Protein AF-A0A349ZT06-F1 (afdb_monomer_lite)

Structure (mmCIF, N/CA/C/O backbone):
data_AF-A0A349ZT06-F1
#
_entry.id   AF-A0A349ZT06-F1
#
loop_
_atom_site.group_PDB
_atom_site.id
_atom_site.type_symbol
_atom_site.label_atom_id
_atom_site.label_alt_id
_atom_site.label_comp_id
_atom_site.label_asym_id
_atom_site.label_entity_id
_atom_site.label_seq_id
_atom_site.pdbx_PDB_ins_code
_atom_site.Cartn_x
_atom_site.Cartn_y
_atom_site.Cartn_z
_atom_site.occupancy
_atom_site.B_iso_or_equiv
_atom_site.auth_seq_id
_atom_site.auth_comp_id
_atom_site.auth_asym_id
_atom_site.auth_atom_id
_atom_site.pdbx_PDB_model_num
ATOM 1 N N . MET A 1 1 ? -1.012 -5.800 -25.771 1.00 33.28 1 MET A N 1
ATOM 2 C CA . MET A 1 1 ? -0.360 -4.830 -24.866 1.00 33.28 1 MET A CA 1
ATOM 3 C C . MET A 1 1 ? 0.456 -5.623 -23.868 1.00 33.28 1 MET A C 1
ATOM 5 O O . MET A 1 1 ? -0.102 -6.496 -23.217 1.00 33.28 1 MET A O 1
ATOM 9 N N . GLY A 1 2 ? 1.779 -5.476 -23.914 1.00 28.91 2 GLY A N 1
ATOM 10 C CA . GLY A 1 2 ? 2.717 -6.419 -23.307 1.00 28.91 2 GLY A CA 1
ATOM 11 C C . GLY A 1 2 ? 3.179 -5.977 -21.923 1.00 28.91 2 GLY A C 1
ATOM 12 O O . GLY A 1 2 ? 3.382 -4.797 -21.679 1.00 28.91 2 GLY A O 1
ATOM 13 N N . PHE A 1 3 ? 3.418 -6.950 -21.044 1.00 32.84 3 PHE A N 1
ATOM 14 C CA . PHE A 1 3 ? 4.002 -6.783 -19.703 1.00 32.84 3 PHE A CA 1
ATOM 15 C C . PHE A 1 3 ? 5.319 -5.979 -19.661 1.00 32.84 3 PHE A C 1
ATOM 17 O O . PHE A 1 3 ? 5.749 -5.571 -18.587 1.00 32.84 3 PHE A O 1
ATOM 24 N N . SER A 1 4 ? 5.959 -5.753 -20.809 1.00 33.50 4 SER A N 1
ATOM 25 C CA . SER A 1 4 ? 7.186 -4.971 -20.948 1.00 33.50 4 SER A CA 1
ATOM 26 C C . SER A 1 4 ? 7.001 -3.485 -20.608 1.00 33.50 4 SER A C 1
ATOM 28 O O . SER A 1 4 ? 7.923 -2.895 -20.059 1.00 33.50 4 SER A O 1
ATOM 30 N N . ASP A 1 5 ? 5.824 -2.895 -20.853 1.00 37.00 5 ASP A N 1
ATOM 31 C CA . ASP A 1 5 ? 5.590 -1.450 -20.656 1.00 37.00 5 ASP A CA 1
ATOM 32 C C . ASP A 1 5 ? 5.479 -1.051 -19.170 1.00 37.00 5 ASP A C 1
ATOM 34 O O . ASP A 1 5 ? 5.810 0.069 -18.791 1.00 37.00 5 ASP A O 1
ATOM 38 N N . ILE A 1 6 ? 5.073 -1.984 -18.300 1.00 41.66 6 ILE A N 1
ATOM 39 C CA . ILE A 1 6 ? 4.952 -1.755 -16.847 1.00 41.66 6 ILE A CA 1
ATOM 40 C C . ILE A 1 6 ? 6.335 -1.616 -16.195 1.00 41.66 6 ILE A C 1
ATOM 42 O O . ILE A 1 6 ? 6.503 -0.819 -15.274 1.00 41.66 6 ILE A O 1
ATOM 46 N N . ARG A 1 7 ? 7.334 -2.353 -16.701 1.00 41.41 7 ARG A N 1
ATOM 47 C CA . ARG A 1 7 ? 8.711 -2.333 -16.187 1.00 41.41 7 ARG A CA 1
ATOM 48 C C . ARG A 1 7 ? 9.320 -0.937 -16.299 1.00 41.41 7 ARG A C 1
ATOM 50 O O . ARG A 1 7 ? 9.836 -0.406 -15.327 1.00 41.41 7 ARG A O 1
ATOM 57 N N . TYR A 1 8 ? 9.232 -0.315 -17.469 1.00 41.94 8 TYR A N 1
ATOM 58 C CA . TYR A 1 8 ? 9.922 0.951 -17.716 1.00 41.94 8 TYR A CA 1
ATOM 59 C C . TYR A 1 8 ? 9.240 2.174 -17.091 1.00 41.94 8 TYR A C 1
ATOM 61 O O . TYR A 1 8 ? 9.894 3.189 -16.874 1.00 41.94 8 TYR A O 1
ATOM 69 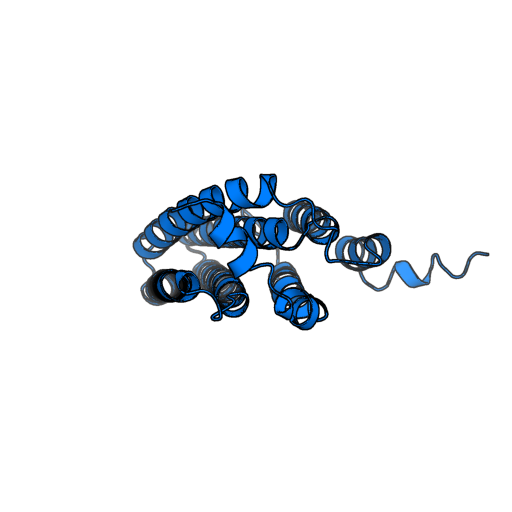N N . MET A 1 9 ? 7.956 2.065 -16.746 1.00 47.88 9 MET A N 1
ATOM 70 C CA . MET A 1 9 ? 7.182 3.153 -16.145 1.00 47.88 9 MET A CA 1
ATOM 71 C C . MET A 1 9 ? 7.594 3.485 -14.706 1.00 47.88 9 MET A C 1
ATOM 73 O O . MET A 1 9 ? 7.331 4.589 -14.236 1.00 47.88 9 MET A O 1
ATOM 77 N N . VAL A 1 10 ? 8.235 2.540 -14.015 1.00 43.28 10 VAL A N 1
ATOM 78 C CA . VAL A 1 10 ? 8.876 2.792 -12.719 1.00 43.28 10 VAL A CA 1
ATOM 79 C C . VAL A 1 10 ? 10.401 2.714 -12.862 1.00 43.28 10 VAL A C 1
ATOM 81 O O . VAL A 1 10 ? 11.111 3.502 -12.265 1.00 43.28 10 VAL A O 1
ATOM 84 N N . VAL A 1 11 ? 10.948 1.862 -13.733 1.00 44.69 11 VAL A N 1
ATOM 85 C CA . VAL A 1 11 ? 12.403 1.617 -13.856 1.00 44.69 11 VAL A CA 1
ATOM 86 C C . VAL A 1 11 ? 13.072 2.495 -14.933 1.00 44.69 11 VAL A C 1
ATOM 88 O O . VAL A 1 11 ? 13.899 2.040 -15.718 1.00 44.69 11 VAL A O 1
ATOM 91 N N . SER A 1 12 ? 12.699 3.770 -15.021 1.00 37.50 12 SER A N 1
ATOM 92 C CA . SER A 1 12 ? 13.392 4.752 -15.869 1.00 37.50 12 SER A CA 1
ATOM 93 C C . SER A 1 12 ? 14.397 5.550 -15.038 1.00 37.50 12 SER A C 1
ATOM 95 O O . SER A 1 12 ? 14.241 5.666 -13.826 1.00 37.50 12 SER A O 1
ATOM 97 N N . SER A 1 13 ? 15.414 6.132 -15.678 1.00 35.66 13 SER A N 1
ATOM 98 C CA . SER A 1 13 ? 16.611 6.788 -15.098 1.00 35.66 13 SER A CA 1
ATOM 99 C C . SER A 1 13 ? 16.371 7.847 -14.003 1.00 35.66 13 SER A C 1
ATOM 101 O O . SER A 1 13 ? 17.311 8.301 -13.350 1.00 35.66 13 SER A O 1
ATOM 103 N N . LYS A 1 14 ? 15.115 8.239 -13.760 1.00 39.41 14 LYS A N 1
ATOM 104 C CA . LYS A 1 14 ? 14.700 9.057 -12.615 1.00 39.41 14 LYS A CA 1
ATOM 105 C C . LYS A 1 14 ? 14.578 8.279 -11.311 1.00 39.41 14 LYS A C 1
ATOM 107 O O . LYS A 1 14 ? 14.743 8.910 -10.276 1.00 39.41 14 LYS A O 1
ATOM 112 N N . LEU A 1 15 ? 14.351 6.964 -11.320 1.00 39.03 15 LEU A N 1
ATOM 113 C CA . LEU A 1 15 ? 14.389 6.160 -10.099 1.00 39.03 15 LEU A CA 1
ATOM 114 C C . LEU A 1 15 ? 15.821 6.060 -9.550 1.00 39.03 15 LEU A C 1
ATOM 116 O O . LEU A 1 15 ? 15.987 6.113 -8.346 1.00 39.03 15 LEU A O 1
ATOM 120 N N . ASP A 1 16 ? 16.871 6.090 -10.372 1.00 33.84 16 ASP A N 1
ATOM 121 C CA . ASP A 1 16 ? 18.248 6.187 -9.853 1.00 33.84 16 ASP A CA 1
ATOM 122 C C . ASP A 1 16 ? 18.533 7.555 -9.205 1.00 33.84 16 ASP A C 1
ATOM 124 O O . ASP A 1 16 ? 19.193 7.637 -8.170 1.00 33.84 16 ASP A O 1
ATOM 128 N N . HIS A 1 17 ? 17.978 8.646 -9.747 1.00 34.16 17 HIS A N 1
ATOM 129 C CA . HIS A 1 17 ? 18.180 9.999 -9.209 1.00 34.16 17 HIS A CA 1
ATOM 130 C C . HIS A 1 17 ? 17.248 10.351 -8.029 1.00 34.16 17 HIS A C 1
ATOM 132 O O . HIS A 1 17 ? 17.667 11.058 -7.113 1.00 34.16 17 HIS A O 1
ATOM 138 N N . HIS A 1 18 ? 16.011 9.840 -8.009 1.00 34.50 18 HIS A N 1
ATOM 139 C CA . HIS A 1 18 ? 15.052 9.999 -6.906 1.00 34.50 18 HIS A CA 1
ATOM 140 C C . HIS A 1 18 ? 15.151 8.887 -5.848 1.00 34.50 18 HIS A C 1
ATOM 142 O O . HIS A 1 18 ? 14.829 9.159 -4.697 1.00 34.50 18 HIS A O 1
ATOM 148 N N . ILE A 1 19 ? 15.655 7.685 -6.162 1.00 36.22 19 ILE A N 1
ATOM 149 C CA . ILE A 1 19 ? 16.019 6.649 -5.169 1.00 36.22 19 ILE A CA 1
ATOM 150 C C . ILE A 1 19 ? 17.484 6.772 -4.717 1.00 36.22 19 ILE A C 1
ATOM 152 O O . ILE A 1 19 ? 17.841 6.264 -3.660 1.00 36.22 19 ILE A O 1
ATOM 156 N N . SER A 1 20 ? 18.322 7.606 -5.342 1.00 33.88 20 SER A N 1
ATOM 157 C CA . SER A 1 20 ? 19.443 8.202 -4.588 1.00 33.88 20 SER A CA 1
ATOM 158 C C . SER A 1 20 ? 18.913 8.963 -3.350 1.00 33.88 20 SER A C 1
ATOM 160 O O . SER A 1 20 ? 19.512 8.938 -2.275 1.00 33.88 20 SER A O 1
ATOM 162 N N . HIS A 1 21 ? 17.689 9.499 -3.454 1.00 34.66 21 HIS A N 1
ATOM 163 C CA . HIS A 1 21 ? 16.817 9.920 -2.353 1.00 34.66 21 HIS A CA 1
ATOM 164 C C . HIS A 1 21 ? 15.837 8.812 -1.892 1.00 34.66 21 HIS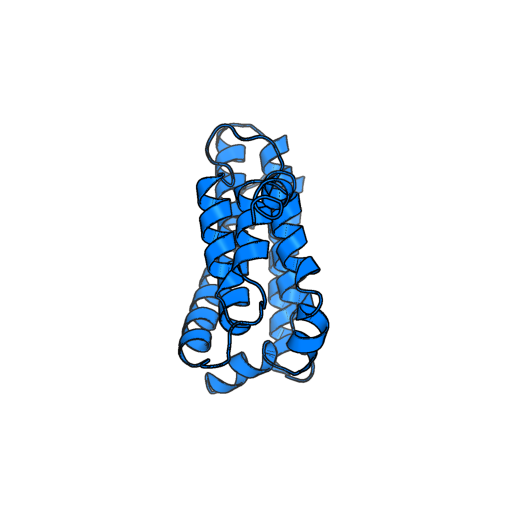 A C 1
ATOM 166 O O . HIS A 1 21 ? 14.698 9.097 -1.519 1.00 34.66 21 HIS A O 1
ATOM 172 N N . ALA A 1 22 ? 16.280 7.548 -1.801 1.00 37.72 22 ALA A N 1
ATOM 173 C CA . ALA A 1 22 ? 15.545 6.440 -1.165 1.00 37.72 22 ALA A CA 1
ATOM 174 C C . ALA A 1 22 ? 14.986 6.828 0.208 1.00 37.72 22 ALA A C 1
ATOM 176 O O . ALA A 1 22 ? 13.994 6.265 0.654 1.00 37.72 22 ALA A O 1
ATOM 177 N N . GLY A 1 23 ? 15.577 7.840 0.847 1.00 38.16 23 GLY A N 1
ATOM 178 C CA . GLY A 1 23 ? 15.073 8.497 2.041 1.00 38.16 23 GLY A CA 1
ATOM 179 C C . GLY A 1 23 ? 13.654 9.076 1.959 1.00 38.16 23 GLY A C 1
ATOM 180 O O . GLY A 1 23 ? 13.174 9.485 2.998 1.00 38.16 23 GLY A O 1
ATOM 181 N N . GLY A 1 24 ? 12.950 9.128 0.824 1.00 39.72 24 GLY A N 1
ATOM 182 C CA . GLY A 1 24 ? 11.538 9.550 0.776 1.00 39.72 24 GLY A CA 1
ATOM 183 C C . GLY A 1 24 ? 10.578 8.473 1.295 1.00 39.72 24 GLY A C 1
ATOM 184 O O . GLY A 1 24 ? 10.024 8.600 2.390 1.00 39.72 24 GLY A O 1
ATOM 185 N N . CYS A 1 25 ? 10.460 7.384 0.532 1.00 43.97 25 CYS A N 1
ATOM 186 C CA . CYS A 1 25 ? 9.566 6.254 0.801 1.00 43.97 25 CYS A CA 1
ATOM 187 C C . CYS A 1 25 ? 10.044 5.413 2.002 1.00 43.97 25 CYS A C 1
ATOM 189 O O . CYS A 1 25 ? 9.270 5.042 2.885 1.00 43.97 25 CYS A O 1
ATOM 191 N N . PHE A 1 26 ? 11.366 5.247 2.132 1.00 48.72 26 PHE A N 1
ATOM 192 C CA . PHE A 1 26 ? 11.985 4.681 3.327 1.00 48.72 26 PHE A CA 1
ATOM 193 C C . PHE A 1 26 ? 11.771 5.569 4.560 1.00 48.72 26 PHE A C 1
ATOM 195 O O . PHE A 1 26 ? 11.451 5.042 5.618 1.00 48.72 26 PHE A O 1
ATOM 202 N N . ALA A 1 27 ? 11.869 6.907 4.472 1.00 45.09 27 ALA A N 1
ATOM 203 C CA . ALA A 1 27 ? 11.572 7.735 5.647 1.00 45.09 27 ALA A CA 1
ATOM 204 C C . ALA A 1 27 ? 10.075 7.857 5.936 1.00 45.09 27 ALA A C 1
ATOM 206 O O . ALA A 1 27 ? 9.728 8.132 7.080 1.00 45.09 27 ALA A O 1
ATOM 207 N N . ALA A 1 28 ? 9.179 7.679 4.961 1.00 44.53 28 ALA A N 1
ATOM 208 C CA . ALA A 1 28 ? 7.746 7.546 5.226 1.00 44.53 28 ALA A CA 1
ATOM 209 C C . ALA A 1 28 ? 7.477 6.287 6.066 1.00 44.53 28 ALA A C 1
ATOM 211 O O . ALA A 1 28 ? 6.876 6.396 7.138 1.00 44.53 28 ALA A O 1
ATOM 212 N N . PHE A 1 29 ? 8.047 5.148 5.659 1.00 51.19 29 PHE A N 1
ATOM 213 C CA . PHE A 1 29 ? 8.038 3.902 6.424 1.00 51.19 29 PHE A CA 1
ATOM 214 C C . PHE A 1 29 ? 8.688 4.057 7.814 1.00 51.19 29 PHE A C 1
ATOM 216 O O . PHE A 1 29 ? 8.053 3.759 8.825 1.00 51.19 29 PHE A O 1
ATOM 223 N N . CYS A 1 30 ? 9.902 4.616 7.912 1.00 45.84 30 CYS A N 1
ATOM 224 C CA . CYS A 1 30 ? 10.576 4.831 9.197 1.00 45.84 30 CYS A CA 1
ATOM 225 C C . CYS A 1 30 ? 9.806 5.792 10.115 1.00 45.84 30 CYS A C 1
ATOM 227 O O . CYS A 1 30 ? 9.699 5.534 11.308 1.00 45.84 30 CYS A O 1
ATOM 229 N N . ARG A 1 31 ? 9.241 6.892 9.594 1.00 46.97 31 ARG A N 1
ATOM 230 C CA . ARG A 1 31 ? 8.465 7.849 10.408 1.00 46.97 31 ARG A CA 1
ATOM 231 C C . ARG A 1 31 ? 7.190 7.224 10.964 1.00 46.97 31 ARG A C 1
ATOM 233 O O . ARG A 1 31 ? 6.844 7.493 12.110 1.00 46.97 31 ARG A O 1
ATOM 240 N N . ALA A 1 32 ? 6.506 6.400 10.175 1.00 46.66 32 ALA A N 1
ATOM 241 C CA . ALA A 1 32 ? 5.287 5.726 10.602 1.00 46.66 32 ALA A CA 1
ATOM 242 C C . ALA A 1 32 ? 5.560 4.559 11.576 1.00 46.66 32 ALA A C 1
ATOM 244 O O . ALA A 1 32 ? 4.763 4.321 12.478 1.00 46.66 32 ALA A O 1
ATOM 245 N N . ALA A 1 33 ? 6.718 3.898 11.469 1.00 49.12 33 ALA A N 1
ATOM 246 C CA . ALA A 1 33 ? 7.160 2.806 12.343 1.00 49.12 33 ALA A CA 1
ATOM 247 C C . ALA A 1 33 ? 7.465 3.208 13.808 1.00 49.12 33 ALA A C 1
ATOM 249 O O . ALA A 1 33 ? 7.578 2.341 14.674 1.00 49.12 33 ALA A O 1
ATOM 250 N N . HIS A 1 34 ? 7.616 4.504 14.112 1.00 44.00 34 HIS A N 1
ATOM 251 C CA . HIS A 1 34 ? 8.026 4.988 15.440 1.00 44.00 34 HIS A CA 1
ATOM 252 C C . HIS A 1 34 ? 6.871 5.346 16.406 1.00 44.00 34 HIS A C 1
ATOM 254 O O . HIS A 1 34 ? 7.148 5.746 17.539 1.00 44.00 34 HIS A O 1
ATOM 260 N N . HIS A 1 35 ? 5.596 5.185 16.026 1.00 40.69 35 HIS A N 1
ATOM 261 C CA . HIS A 1 35 ? 4.448 5.437 16.919 1.00 40.69 35 HIS A CA 1
ATOM 262 C C . HIS A 1 35 ? 3.997 4.170 17.694 1.00 40.69 35 HIS A C 1
ATOM 264 O O . HIS A 1 35 ? 4.126 3.048 17.219 1.00 40.69 35 HIS A O 1
ATOM 270 N N . LYS A 1 36 ? 3.556 4.357 18.952 1.00 40.41 36 LYS A N 1
ATOM 271 C CA . LYS A 1 36 ? 3.451 3.346 20.033 1.00 40.41 36 LYS A CA 1
ATOM 272 C C . LYS A 1 36 ? 2.587 2.104 19.721 1.00 40.41 36 LYS A C 1
ATOM 274 O O . LYS A 1 36 ? 1.470 2.196 19.219 1.00 40.41 36 LYS A O 1
ATOM 279 N N . ASN A 1 37 ? 3.096 0.950 20.161 1.00 38.78 37 ASN A N 1
ATOM 280 C CA . ASN A 1 37 ? 2.664 -0.405 19.814 1.00 38.78 37 ASN A CA 1
ATOM 281 C C . ASN A 1 37 ? 1.869 -1.094 20.946 1.00 38.78 37 ASN A C 1
ATOM 283 O O . ASN A 1 37 ? 2.496 -1.493 21.920 1.00 38.78 37 ASN A O 1
ATOM 287 N N . GLU A 1 38 ? 0.550 -1.284 20.785 1.00 36.94 38 GLU A N 1
ATOM 288 C CA . GLU A 1 38 ? -0.256 -2.329 21.457 1.00 36.94 38 GLU A CA 1
ATOM 289 C C . GLU A 1 38 ? -1.433 -2.753 20.542 1.00 36.94 38 GLU A C 1
ATOM 291 O O . GLU A 1 38 ? -2.374 -1.993 20.337 1.00 36.94 38 GLU A O 1
ATOM 296 N N . GLY A 1 39 ? -1.365 -3.965 19.968 1.00 36.31 39 GLY A N 1
ATOM 297 C CA . GLY A 1 39 ? -2.492 -4.690 19.352 1.00 36.31 39 GLY A CA 1
ATOM 298 C C . GLY A 1 39 ? -2.828 -4.386 17.880 1.00 36.31 39 GLY A C 1
ATOM 299 O O . GLY A 1 39 ? -3.639 -3.509 17.601 1.00 36.31 39 GLY A O 1
ATOM 300 N N . GLY A 1 40 ? -2.339 -5.211 16.940 1.00 48.47 40 GLY A N 1
ATOM 301 C CA . GLY A 1 40 ? -2.726 -5.159 15.513 1.00 48.47 40 GLY A CA 1
ATOM 302 C C . GLY A 1 40 ? -2.216 -3.923 14.768 1.00 48.47 40 GLY A C 1
ATOM 303 O O . GLY A 1 40 ? -2.932 -3.372 13.944 1.00 48.47 40 GLY A O 1
ATOM 304 N N . LYS A 1 41 ? -1.018 -3.468 15.136 1.00 62.81 41 LYS A N 1
ATOM 305 C CA . LYS A 1 41 ? -0.317 -2.311 14.574 1.00 62.81 41 LYS A CA 1
ATOM 306 C C . LYS A 1 41 ? 0.912 -2.804 13.815 1.00 62.81 41 LYS A C 1
ATOM 308 O O . LYS A 1 41 ? 1.391 -3.893 14.129 1.00 62.81 41 LYS A O 1
ATOM 313 N N . MET A 1 42 ? 1.457 -2.001 12.902 1.00 73.56 42 MET A N 1
ATOM 314 C CA . MET A 1 42 ? 2.776 -2.175 12.281 1.00 73.56 42 MET A CA 1
ATOM 315 C C . MET A 1 42 ? 3.834 -2.598 13.322 1.00 73.56 42 MET A C 1
ATOM 317 O O . MET A 1 42 ? 4.418 -1.769 14.023 1.00 73.56 42 MET A O 1
ATOM 321 N N . THR A 1 43 ? 4.035 -3.912 13.476 1.00 79.00 43 THR A N 1
ATOM 322 C CA . THR A 1 43 ? 4.817 -4.471 14.585 1.00 79.00 43 THR A CA 1
ATOM 323 C C . THR A 1 43 ? 6.304 -4.279 14.344 1.00 79.00 43 THR A C 1
ATOM 325 O O . THR A 1 43 ? 6.751 -4.102 13.213 1.00 79.00 43 THR A O 1
ATOM 328 N N . LYS A 1 44 ? 7.113 -4.383 15.402 1.00 74.00 44 LYS A N 1
ATOM 329 C CA . LYS A 1 44 ? 8.577 -4.346 15.263 1.00 74.00 44 LYS A CA 1
ATOM 330 C C . LYS A 1 44 ? 9.083 -5.450 14.332 1.00 74.00 44 LYS A C 1
ATOM 332 O O . LYS A 1 44 ? 10.055 -5.242 13.615 1.00 74.00 44 LYS A O 1
ATOM 337 N N . GLU A 1 45 ? 8.428 -6.604 14.335 1.00 80.06 45 GLU A N 1
ATOM 338 C CA . GLU A 1 45 ? 8.740 -7.744 13.478 1.00 80.06 45 GLU A CA 1
ATOM 339 C C . GLU A 1 45 ? 8.409 -7.441 12.014 1.00 80.06 45 GLU A C 1
ATOM 341 O O . GLU A 1 45 ? 9.268 -7.639 11.158 1.00 80.06 45 GLU A O 1
ATOM 346 N N . LEU A 1 46 ? 7.226 -6.882 11.730 1.00 83.12 46 LEU A N 1
ATOM 347 C CA . LEU A 1 46 ? 6.858 -6.435 10.381 1.00 83.12 46 LEU A CA 1
ATOM 348 C C . LEU A 1 46 ? 7.786 -5.323 9.892 1.00 83.12 46 LEU A C 1
ATOM 350 O O . LEU A 1 46 ? 8.220 -5.337 8.744 1.00 83.12 46 LEU A O 1
ATOM 354 N N . ILE A 1 47 ? 8.159 -4.393 10.775 1.00 79.19 47 ILE A N 1
ATOM 355 C CA . ILE A 1 47 ? 9.105 -3.327 10.444 1.00 79.19 47 ILE A CA 1
ATOM 356 C C . ILE A 1 47 ? 10.453 -3.924 10.028 1.00 79.19 47 ILE A C 1
ATOM 358 O O . ILE A 1 47 ? 11.026 -3.517 9.019 1.00 79.19 47 ILE A O 1
ATOM 362 N N . LYS A 1 48 ? 10.961 -4.909 10.776 1.00 78.31 48 LYS A N 1
ATOM 363 C CA . LYS A 1 48 ? 12.207 -5.615 10.441 1.00 78.31 48 LYS A CA 1
ATOM 364 C C . LYS A 1 48 ? 12.105 -6.379 9.122 1.00 78.31 48 LYS A C 1
ATOM 366 O O . LYS A 1 48 ? 13.054 -6.321 8.343 1.00 78.31 48 LYS A O 1
ATOM 371 N N . ASP A 1 49 ? 10.987 -7.058 8.874 1.00 86.12 49 ASP A N 1
ATOM 372 C CA . ASP A 1 49 ? 10.746 -7.802 7.632 1.00 86.12 49 ASP A CA 1
ATOM 373 C C . ASP A 1 49 ? 10.748 -6.872 6.415 1.00 86.12 49 ASP A C 1
ATOM 375 O O . ASP A 1 49 ? 11.555 -7.039 5.500 1.00 86.12 49 ASP A O 1
ATOM 379 N N . TYR A 1 50 ? 9.932 -5.816 6.440 1.00 83.88 50 TYR A N 1
ATOM 380 C CA . TYR A 1 50 ? 9.891 -4.838 5.356 1.00 83.88 50 TYR A CA 1
ATOM 381 C C . TYR A 1 50 ? 11.227 -4.125 5.173 1.00 83.88 50 TYR A C 1
ATOM 383 O O . TYR A 1 50 ? 11.655 -3.928 4.041 1.00 83.88 50 TYR A O 1
ATOM 391 N N . THR A 1 51 ? 11.929 -3.799 6.262 1.00 78.50 51 THR A N 1
ATOM 392 C CA . THR A 1 51 ? 13.276 -3.221 6.180 1.00 78.50 51 THR A CA 1
ATOM 393 C C . THR A 1 51 ? 14.224 -4.154 5.433 1.00 78.50 51 THR A C 1
ATOM 395 O O . THR A 1 51 ? 14.895 -3.720 4.502 1.00 78.50 51 THR A O 1
ATOM 398 N N . LEU A 1 52 ? 14.267 -5.436 5.806 1.00 83.69 52 LEU A N 1
ATOM 399 C CA . LEU A 1 52 ? 15.119 -6.421 5.143 1.00 83.69 52 LEU A CA 1
ATOM 400 C C . LEU A 1 52 ? 14.796 -6.504 3.650 1.00 83.69 52 LEU A C 1
ATOM 402 O O . LEU A 1 52 ? 15.693 -6.367 2.817 1.00 83.69 52 LEU A O 1
ATOM 406 N N . ARG A 1 53 ? 13.507 -6.653 3.328 1.00 87.94 53 ARG A N 1
ATOM 407 C CA . ARG A 1 53 ? 13.006 -6.741 1.955 1.00 87.94 53 ARG A CA 1
ATOM 408 C C . ARG A 1 53 ? 13.386 -5.508 1.139 1.00 87.94 53 ARG A C 1
ATOM 410 O O . ARG A 1 53 ? 13.934 -5.661 0.057 1.00 87.94 53 ARG A O 1
ATOM 417 N N . ILE A 1 54 ? 13.183 -4.300 1.671 1.00 83.00 54 ILE A N 1
ATOM 418 C CA . ILE A 1 54 ? 13.556 -3.041 1.004 1.00 83.00 54 ILE A CA 1
ATOM 419 C C . ILE A 1 54 ? 15.058 -2.996 0.725 1.00 83.00 54 ILE A C 1
ATOM 421 O O . ILE A 1 54 ? 15.469 -2.649 -0.377 1.00 83.00 54 ILE A O 1
ATOM 425 N N . THR A 1 55 ? 15.892 -3.367 1.698 1.00 78.69 55 THR A N 1
ATOM 426 C CA . THR A 1 55 ? 17.350 -3.259 1.540 1.00 78.69 55 THR A CA 1
ATOM 427 C C . THR A 1 55 ? 17.945 -4.223 0.510 1.00 78.69 55 THR A C 1
ATOM 429 O O . THR A 1 55 ? 19.082 -4.027 0.078 1.00 78.69 55 THR A O 1
ATOM 432 N N . GLN A 1 56 ? 17.192 -5.258 0.136 1.00 85.38 56 GLN A N 1
ATOM 433 C CA . GLN A 1 56 ? 17.587 -6.277 -0.837 1.00 85.38 56 GLN A CA 1
ATOM 434 C C . GLN A 1 56 ? 16.879 -6.115 -2.188 1.00 85.38 56 GLN A C 1
ATOM 436 O O . GLN A 1 56 ? 17.287 -6.749 -3.157 1.00 85.38 56 GLN A O 1
ATOM 441 N N . ALA A 1 57 ? 15.844 -5.279 -2.255 1.00 82.31 57 ALA A N 1
ATOM 442 C CA . AL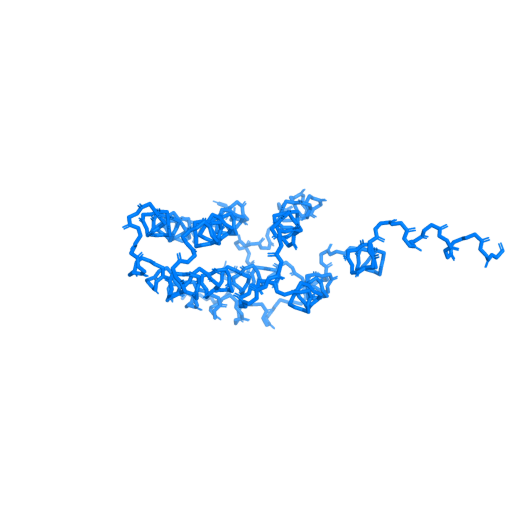A A 1 57 ? 14.971 -5.161 -3.408 1.00 82.31 57 ALA A CA 1
ATOM 443 C C . ALA A 1 57 ? 15.567 -4.295 -4.525 1.00 82.31 57 ALA A C 1
ATOM 445 O O . ALA A 1 57 ? 16.209 -3.260 -4.294 1.00 82.31 57 ALA A O 1
ATOM 446 N N . ASN A 1 58 ? 15.290 -4.697 -5.760 1.00 84.62 58 ASN A N 1
ATOM 447 C CA . ASN A 1 58 ? 15.411 -3.827 -6.918 1.00 84.62 58 ASN A CA 1
ATOM 448 C C . ASN A 1 58 ? 14.223 -2.847 -7.019 1.00 84.62 58 ASN A C 1
ATOM 450 O O . ASN A 1 58 ? 13.280 -2.886 -6.227 1.00 84.62 58 ASN A O 1
ATOM 454 N N . ALA A 1 59 ? 14.266 -1.939 -7.993 1.00 80.38 59 ALA A N 1
ATOM 455 C CA . ALA A 1 59 ? 13.268 -0.883 -8.158 1.00 80.38 59 ALA A CA 1
ATOM 456 C C . ALA A 1 59 ? 11.827 -1.416 -8.279 1.00 80.38 59 ALA A C 1
ATOM 458 O O . ALA A 1 59 ? 10.921 -0.920 -7.606 1.00 80.38 59 ALA A O 1
ATOM 459 N N . SER A 1 60 ? 11.620 -2.447 -9.103 1.00 83.50 60 SER A N 1
ATOM 460 C CA . SER A 1 60 ? 10.304 -3.063 -9.303 1.00 83.50 60 SER A CA 1
ATOM 461 C C . SER A 1 60 ? 9.804 -3.771 -8.040 1.00 83.50 60 SER A C 1
ATOM 463 O O . SER A 1 60 ? 8.621 -3.700 -7.710 1.00 83.50 60 SER A O 1
ATOM 465 N N . GLU A 1 61 ? 10.697 -4.427 -7.301 1.00 87.19 61 GLU A N 1
ATOM 466 C CA . GLU A 1 61 ? 10.375 -5.093 -6.036 1.00 87.19 61 GLU A CA 1
ATOM 467 C C . GLU A 1 61 ? 10.028 -4.093 -4.923 1.00 87.19 61 GLU A C 1
ATOM 469 O O . GLU A 1 61 ? 9.108 -4.350 -4.144 1.00 87.19 61 GLU A O 1
ATOM 474 N N . ILE A 1 62 ? 10.685 -2.926 -4.875 1.00 84.19 62 ILE A N 1
ATOM 475 C CA . ILE A 1 62 ? 10.342 -1.850 -3.930 1.00 84.19 62 ILE A CA 1
ATOM 476 C C . ILE A 1 62 ? 8.892 -1.404 -4.129 1.00 84.19 62 ILE A C 1
ATOM 478 O O . ILE A 1 62 ? 8.163 -1.277 -3.150 1.00 84.19 62 ILE A O 1
ATOM 482 N N . VAL A 1 63 ? 8.437 -1.229 -5.373 1.00 87.38 63 VAL A N 1
ATOM 483 C CA . VAL A 1 63 ? 7.039 -0.863 -5.666 1.00 87.38 63 VAL A CA 1
ATOM 484 C C . VAL A 1 63 ? 6.063 -1.883 -5.077 1.00 87.38 63 VAL A C 1
ATOM 486 O O . VAL A 1 63 ? 5.093 -1.506 -4.421 1.00 87.38 63 VAL A O 1
ATOM 489 N N . VAL A 1 64 ? 6.341 -3.177 -5.258 1.00 93.25 64 VAL A N 1
ATOM 490 C CA . VAL A 1 64 ? 5.527 -4.265 -4.689 1.00 93.25 64 VAL A CA 1
ATOM 491 C C . VAL A 1 64 ? 5.515 -4.198 -3.160 1.00 93.25 64 VAL A C 1
ATOM 493 O O . VAL A 1 64 ? 4.460 -4.339 -2.548 1.00 93.25 64 VAL A O 1
ATOM 496 N N . ILE A 1 65 ? 6.660 -3.918 -2.535 1.00 90.31 65 ILE A N 1
ATOM 497 C CA . ILE A 1 65 ? 6.752 -3.761 -1.079 1.00 90.31 65 ILE A CA 1
ATOM 498 C C . ILE A 1 65 ? 5.933 -2.557 -0.588 1.00 90.31 65 ILE A C 1
ATOM 500 O O . ILE A 1 65 ? 5.259 -2.663 0.435 1.00 90.31 65 ILE A O 1
ATOM 504 N N . VAL A 1 66 ? 5.933 -1.429 -1.306 1.00 87.31 66 VAL A N 1
ATOM 505 C CA . VAL A 1 66 ? 5.126 -0.252 -0.937 1.00 87.31 66 VAL A CA 1
ATOM 506 C C . VAL A 1 66 ? 3.631 -0.571 -0.992 1.00 87.31 66 VAL A C 1
ATOM 508 O O . VAL A 1 66 ? 2.886 -0.152 -0.102 1.00 87.31 66 VAL A O 1
ATOM 511 N N . TYR A 1 67 ? 3.182 -1.367 -1.966 1.00 95.19 67 TYR A N 1
ATOM 512 C CA . TYR A 1 67 ? 1.810 -1.874 -1.970 1.00 95.19 67 TYR A CA 1
ATOM 513 C C . TYR A 1 67 ? 1.501 -2.740 -0.746 1.00 95.19 67 TYR A C 1
ATOM 515 O O . TYR A 1 67 ? 0.476 -2.518 -0.103 1.00 95.19 67 TYR A O 1
ATOM 523 N N . ASP A 1 68 ? 2.381 -3.683 -0.400 1.00 94.75 68 ASP A N 1
ATOM 524 C CA . ASP A 1 68 ? 2.191 -4.563 0.761 1.00 94.75 68 ASP A CA 1
ATOM 525 C C . ASP A 1 68 ? 2.115 -3.748 2.074 1.00 94.75 68 ASP A C 1
ATOM 527 O O . ASP A 1 68 ? 1.239 -3.979 2.909 1.00 94.75 68 ASP A O 1
ATOM 531 N N . ILE A 1 69 ? 2.970 -2.728 2.231 1.00 90.50 69 ILE A N 1
ATOM 532 C CA . ILE A 1 69 ? 2.945 -1.800 3.376 1.00 90.50 69 ILE A CA 1
ATOM 533 C C . ILE A 1 69 ? 1.638 -0.995 3.405 1.00 90.50 69 ILE A C 1
ATOM 535 O O . ILE A 1 69 ? 1.020 -0.855 4.461 1.00 90.50 69 ILE A O 1
ATOM 539 N N . THR A 1 70 ? 1.189 -0.485 2.255 1.00 94.19 70 THR A N 1
ATOM 540 C CA . THR A 1 70 ? -0.081 0.253 2.150 1.00 94.19 70 THR A CA 1
ATOM 541 C C . THR A 1 70 ? -1.258 -0.632 2.559 1.00 94.19 70 THR A C 1
ATOM 543 O O . THR A 1 70 ? -2.126 -0.210 3.323 1.00 94.19 70 THR A O 1
ATOM 546 N N . GLU A 1 71 ? -1.276 -1.881 2.086 1.00 95.81 71 GLU A N 1
ATOM 547 C CA . GLU A 1 71 ? -2.295 -2.864 2.445 1.00 95.81 71 GLU A CA 1
ATOM 548 C C . GLU A 1 71 ? -2.277 -3.164 3.951 1.00 95.81 71 GLU A C 1
ATOM 550 O O . GLU A 1 71 ? -3.341 -3.283 4.564 1.00 95.81 71 GLU A O 1
ATOM 555 N N . GLN A 1 72 ? -1.087 -3.245 4.558 1.00 94.44 72 GLN A N 1
ATOM 556 C CA . GLN A 1 72 ? -0.938 -3.422 6.000 1.00 94.44 72 GLN A CA 1
ATOM 557 C C . GLN A 1 72 ? -1.529 -2.243 6.779 1.00 94.44 72 GLN A C 1
ATOM 559 O O . GLN A 1 72 ? -2.324 -2.471 7.685 1.00 94.44 72 GLN A O 1
ATOM 564 N N . TYR A 1 73 ? -1.236 -0.995 6.396 1.00 94.62 73 TYR A N 1
ATOM 565 C CA . TYR A 1 73 ? -1.849 0.171 7.046 1.00 94.62 73 TYR A CA 1
ATOM 566 C C . TYR A 1 73 ? -3.373 0.182 6.914 1.00 94.62 73 TYR A C 1
ATOM 568 O O . TYR A 1 73 ? -4.067 0.551 7.858 1.00 94.62 73 TYR A O 1
ATOM 576 N N . ILE A 1 74 ? -3.923 -0.262 5.781 1.00 96.75 74 ILE A N 1
ATOM 577 C CA . ILE A 1 74 ? -5.377 -0.384 5.633 1.00 96.75 74 ILE A CA 1
ATOM 578 C C . ILE A 1 74 ? -5.942 -1.461 6.576 1.00 96.75 74 ILE A C 1
ATOM 580 O O . ILE A 1 74 ? -6.980 -1.234 7.196 1.00 96.75 74 ILE A O 1
ATOM 584 N N . LYS A 1 75 ? -5.274 -2.614 6.726 1.00 96.12 75 LYS A N 1
ATOM 585 C CA . LYS A 1 75 ? -5.681 -3.664 7.682 1.00 96.12 75 LYS A CA 1
ATOM 586 C C . LYS A 1 75 ? -5.650 -3.159 9.125 1.00 96.12 75 LYS A C 1
ATOM 588 O O . LYS A 1 75 ? -6.605 -3.392 9.864 1.00 96.12 75 LYS A O 1
ATOM 593 N N . ASP A 1 76 ? -4.596 -2.439 9.496 1.00 93.88 76 ASP A N 1
ATOM 594 C CA . ASP A 1 76 ? -4.444 -1.862 10.833 1.00 93.88 76 ASP A CA 1
ATOM 595 C C . ASP A 1 76 ? -5.524 -0.800 11.091 1.00 93.88 76 ASP A C 1
ATOM 597 O O . ASP A 1 76 ? -6.162 -0.817 12.141 1.00 93.88 76 ASP A O 1
ATOM 601 N N . ALA A 1 77 ? -5.825 0.057 10.105 1.00 95.25 77 ALA A N 1
ATOM 602 C CA . ALA A 1 77 ? -6.929 1.010 10.192 1.00 95.25 77 ALA A CA 1
ATOM 603 C C . ALA A 1 77 ? -8.267 0.296 10.447 1.00 95.25 77 ALA A C 1
ATOM 605 O O . ALA A 1 77 ? -8.971 0.636 11.395 1.00 95.25 77 ALA A O 1
ATOM 606 N N . LEU A 1 78 ? -8.603 -0.726 9.654 1.00 96.88 78 LEU A N 1
ATOM 607 C CA . LEU A 1 78 ? -9.830 -1.509 9.845 1.00 96.88 78 LEU A CA 1
ATOM 608 C C . LEU A 1 78 ? -9.891 -2.137 11.247 1.00 96.88 78 LEU A C 1
ATOM 610 O O . LEU A 1 78 ? -10.916 -2.041 11.915 1.00 96.88 78 LEU A O 1
ATOM 614 N N . SER A 1 79 ? -8.780 -2.695 11.739 1.00 95.62 79 SER A N 1
ATOM 615 C CA . SER A 1 79 ? -8.723 -3.255 13.094 1.00 95.62 79 SER A CA 1
ATOM 616 C C . SER A 1 79 ? -8.935 -2.199 14.184 1.00 95.62 79 SER A C 1
ATOM 618 O O . SER A 1 79 ? -9.622 -2.470 15.169 1.00 95.62 79 SER A O 1
ATOM 620 N N . SER A 1 80 ? -8.360 -1.005 14.031 1.00 93.88 80 SER A N 1
ATOM 621 C CA . SER A 1 80 ? -8.545 0.100 14.978 1.00 93.88 80 SER A CA 1
ATOM 622 C C . SER A 1 80 ? -9.975 0.634 14.964 1.00 93.88 80 SER A C 1
ATOM 624 O O . SER A 1 80 ? -10.523 0.923 16.027 1.00 93.88 80 SER A O 1
ATOM 626 N N . TYR A 1 81 ? -10.613 0.681 13.791 1.00 95.88 81 TYR A N 1
ATOM 627 C CA . TYR A 1 81 ? -12.032 1.012 13.662 1.00 95.88 81 TYR A CA 1
ATOM 628 C C . TYR A 1 81 ? -12.910 0.048 14.469 1.00 95.88 81 TYR A C 1
ATOM 630 O O . TYR A 1 81 ? -13.717 0.493 15.283 1.00 95.88 81 TYR A O 1
ATOM 638 N N . ASP A 1 82 ? -12.696 -1.263 14.314 1.00 95.62 82 ASP A N 1
ATOM 639 C CA . ASP A 1 82 ? -13.460 -2.300 15.025 1.00 95.62 82 ASP A CA 1
ATOM 640 C C . ASP A 1 82 ? -13.272 -2.234 16.551 1.00 95.62 82 ASP A C 1
ATOM 642 O O . ASP A 1 82 ? -14.176 -2.571 17.316 1.00 95.62 82 ASP A O 1
ATOM 646 N N . LYS A 1 83 ? -12.104 -1.768 17.009 1.00 94.62 83 LYS A N 1
ATOM 647 C CA . LYS A 1 83 ? -11.787 -1.548 18.431 1.00 94.62 83 LYS A CA 1
ATOM 648 C C . LYS A 1 83 ? -12.302 -0.208 18.973 1.00 94.62 83 LYS A C 1
ATOM 650 O O . LYS A 1 83 ? -12.209 0.024 20.176 1.00 94.62 83 LYS A O 1
ATOM 655 N N . GLY A 1 84 ? -12.815 0.677 18.117 1.00 95.06 84 GLY A N 1
ATOM 656 C CA . GLY A 1 84 ? -13.215 2.039 18.482 1.00 95.06 84 GLY A CA 1
ATOM 657 C C . GLY A 1 84 ? -12.048 3.008 18.717 1.00 95.06 84 GLY A C 1
ATOM 658 O O . GLY A 1 84 ? -12.266 4.105 19.234 1.00 95.06 84 GLY A O 1
ATOM 659 N N . ASP A 1 85 ? -10.822 2.637 18.334 1.00 94.69 85 ASP A N 1
ATOM 660 C CA . ASP A 1 85 ? -9.635 3.494 18.408 1.00 94.69 85 ASP A CA 1
ATOM 661 C C . ASP A 1 85 ? -9.548 4.378 17.153 1.00 94.69 85 ASP A C 1
ATOM 663 O O . ASP A 1 85 ? -8.834 4.101 16.184 1.00 94.69 85 ASP A O 1
ATOM 667 N N . TYR A 1 86 ? -10.348 5.446 17.144 1.00 93.38 86 TYR A N 1
ATOM 668 C CA . TYR A 1 86 ? -10.458 6.333 15.984 1.00 93.38 86 TYR A CA 1
ATOM 669 C C . TYR A 1 86 ? -9.203 7.184 15.736 1.00 93.38 86 TYR A C 1
ATOM 671 O O . TYR A 1 86 ? -8.957 7.576 14.597 1.00 93.38 86 TYR A O 1
ATOM 679 N N . GLU A 1 87 ? -8.393 7.454 16.762 1.00 92.44 87 GLU A N 1
ATOM 680 C CA . GLU A 1 87 ? -7.127 8.183 16.602 1.00 92.44 87 GLU A CA 1
ATOM 681 C C . GLU A 1 87 ? -6.110 7.335 15.823 1.00 92.44 87 GLU A C 1
ATOM 683 O O . GLU A 1 87 ? -5.472 7.804 14.871 1.00 92.44 87 GLU A O 1
ATOM 688 N N . GLU A 1 88 ? -6.006 6.054 16.177 1.00 90.81 88 GLU A N 1
ATOM 689 C CA . GLU A 1 88 ? -5.164 5.094 15.472 1.00 90.81 88 GLU A CA 1
ATOM 690 C C . GLU A 1 88 ? -5.722 4.776 14.072 1.00 90.81 88 GLU A C 1
ATOM 692 O O . GLU A 1 88 ? -4.955 4.653 13.115 1.00 90.81 88 GLU A O 1
ATOM 697 N N . PHE A 1 89 ? -7.048 4.707 13.907 1.00 94.69 89 PHE A N 1
ATOM 698 C CA . PHE A 1 89 ? -7.696 4.591 12.592 1.00 94.69 89 PHE A CA 1
ATOM 699 C C . PHE A 1 89 ? -7.287 5.731 11.648 1.00 94.69 89 PHE A C 1
ATOM 701 O O . PHE A 1 89 ? -6.806 5.477 10.542 1.00 94.69 89 PHE A O 1
ATOM 708 N N . GLU A 1 90 ? -7.432 6.987 12.084 1.00 94.25 90 GLU A N 1
ATOM 709 C CA . GLU A 1 90 ? -7.072 8.167 11.288 1.00 94.25 90 GLU A CA 1
ATOM 710 C C . GLU A 1 90 ? -5.562 8.211 10.995 1.00 94.25 90 GLU A C 1
ATOM 712 O O . GLU A 1 90 ? -5.136 8.579 9.895 1.00 94.25 90 GLU A O 1
ATOM 717 N N . THR A 1 91 ? -4.733 7.785 11.952 1.00 91.94 91 THR A N 1
ATOM 718 C CA . THR A 1 91 ? -3.277 7.696 11.778 1.00 91.94 91 THR A CA 1
ATOM 719 C C . THR A 1 91 ? -2.891 6.674 10.711 1.00 91.94 91 THR A C 1
ATOM 721 O O . THR A 1 91 ? -2.101 6.995 9.819 1.00 91.94 91 THR A O 1
ATOM 724 N N . ASN A 1 92 ? -3.485 5.481 10.739 1.00 92.06 92 ASN A N 1
ATOM 725 C CA . ASN A 1 92 ? -3.222 4.449 9.741 1.00 92.06 92 ASN A CA 1
ATOM 726 C C . ASN A 1 92 ? -3.770 4.820 8.356 1.00 92.06 92 ASN A C 1
ATOM 728 O O . ASN A 1 92 ? -3.076 4.612 7.361 1.00 92.06 92 ASN A O 1
ATOM 732 N N . CYS A 1 93 ? -4.928 5.484 8.272 1.00 96.00 93 CYS A N 1
ATOM 733 C CA . CYS A 1 93 ? -5.419 6.045 7.008 1.00 96.00 93 CYS A CA 1
ATOM 734 C C . CYS A 1 93 ? -4.434 7.067 6.415 1.00 96.00 93 CYS A C 1
ATOM 736 O O . CYS A 1 93 ? -4.132 7.030 5.221 1.00 96.00 93 CYS A O 1
ATOM 738 N N . ARG A 1 94 ? -3.884 7.960 7.250 1.00 94.19 94 ARG A N 1
ATOM 739 C CA . ARG A 1 94 ? -2.882 8.951 6.827 1.00 94.19 94 ARG A CA 1
ATOM 740 C C . ARG A 1 94 ? -1.590 8.293 6.342 1.00 94.19 94 ARG A C 1
ATOM 742 O O . ARG A 1 94 ? -1.005 8.756 5.366 1.00 94.19 94 ARG A O 1
ATOM 749 N N . ASN A 1 95 ? -1.140 7.233 7.010 1.00 88.62 95 ASN A N 1
ATOM 750 C CA . ASN A 1 95 ? 0.048 6.485 6.600 1.00 88.62 95 ASN A CA 1
ATOM 751 C C . ASN A 1 95 ? -0.179 5.737 5.280 1.00 88.62 95 ASN A C 1
ATOM 753 O O . ASN A 1 95 ? 0.675 5.818 4.401 1.00 88.62 95 ASN A O 1
ATOM 757 N N . ALA A 1 96 ? -1.346 5.114 5.090 1.00 94.38 96 ALA A N 1
ATOM 758 C CA . ALA A 1 96 ? -1.716 4.510 3.813 1.00 94.38 96 ALA A CA 1
ATOM 759 C C . ALA A 1 96 ? -1.718 5.545 2.671 1.00 94.38 96 ALA A C 1
ATOM 761 O O . ALA A 1 96 ? -1.120 5.290 1.629 1.00 94.38 96 ALA A O 1
ATOM 762 N N . CYS A 1 97 ? -2.300 6.736 2.880 1.00 95.00 97 CYS A N 1
ATOM 763 C CA . CYS A 1 97 ? -2.285 7.803 1.867 1.00 95.00 97 CYS A CA 1
ATOM 764 C C . CYS A 1 97 ? -0.859 8.224 1.482 1.00 95.00 97 CYS A C 1
ATOM 766 O O . CYS A 1 97 ? -0.556 8.381 0.306 1.00 95.00 97 CYS A O 1
ATOM 768 N N . ARG A 1 98 ? 0.048 8.346 2.461 1.00 88.69 98 ARG A N 1
ATOM 769 C CA . ARG A 1 98 ? 1.457 8.683 2.193 1.00 88.69 98 ARG A CA 1
ATOM 770 C C . ARG A 1 98 ? 2.144 7.646 1.304 1.00 88.69 98 ARG A C 1
ATOM 772 O O . ARG A 1 98 ? 2.860 8.025 0.388 1.00 88.69 98 ARG A O 1
ATOM 779 N N . CYS A 1 99 ? 1.907 6.356 1.537 1.00 87.12 99 CYS A N 1
ATOM 780 C CA . CYS A 1 99 ? 2.465 5.308 0.681 1.00 87.12 99 CYS A CA 1
ATOM 781 C C . CYS A 1 99 ? 1.902 5.370 -0.750 1.00 87.12 99 CYS A C 1
ATOM 783 O O . CYS A 1 99 ? 2.637 5.167 -1.713 1.00 87.12 99 CYS A O 1
ATOM 785 N N . VAL A 1 100 ? 0.618 5.703 -0.912 1.00 92.81 100 VAL A N 1
ATOM 786 C CA . VAL A 1 100 ? 0.010 5.910 -2.238 1.00 92.81 100 VAL A CA 1
ATOM 787 C C . VAL A 1 100 ? 0.571 7.164 -2.922 1.00 92.81 100 VAL A C 1
ATOM 789 O O . VAL A 1 100 ? 0.829 7.135 -4.125 1.00 92.81 100 VAL A O 1
ATOM 792 N N . ASP A 1 101 ? 0.833 8.239 -2.175 1.00 87.75 101 ASP A N 1
ATOM 793 C CA . ASP A 1 101 ? 1.527 9.428 -2.686 1.00 87.75 101 ASP A CA 1
ATOM 794 C C . ASP A 1 101 ? 2.960 9.113 -3.135 1.00 87.75 101 ASP A C 1
ATOM 796 O O . ASP A 1 101 ? 3.431 9.675 -4.126 1.00 87.75 101 ASP A O 1
ATOM 800 N N . ASP A 1 102 ? 3.661 8.213 -2.444 1.00 81.88 102 ASP A N 1
ATOM 801 C CA . ASP A 1 102 ? 4.990 7.755 -2.856 1.00 81.88 102 ASP A CA 1
ATOM 802 C C . ASP A 1 102 ? 4.922 6.967 -4.177 1.00 81.88 102 ASP A C 1
ATOM 804 O O . ASP A 1 102 ? 5.717 7.217 -5.084 1.00 81.88 102 ASP A O 1
ATOM 808 N N . LEU A 1 103 ? 3.934 6.073 -4.332 1.00 87.25 103 LEU A N 1
ATOM 809 C CA . LEU A 1 103 ? 3.681 5.361 -5.595 1.00 87.25 103 LEU A CA 1
ATOM 810 C C . LEU A 1 103 ? 3.363 6.325 -6.744 1.00 87.25 103 LEU A C 1
ATOM 812 O O . LEU A 1 103 ? 3.812 6.117 -7.871 1.00 87.25 103 LEU A O 1
ATOM 816 N N . LEU A 1 104 ? 2.603 7.386 -6.465 1.00 87.94 104 LEU A N 1
ATOM 817 C CA . LEU A 1 104 ? 2.277 8.427 -7.434 1.00 87.94 104 LEU A CA 1
ATOM 818 C C . LEU A 1 104 ? 3.516 9.224 -7.860 1.00 87.94 104 LEU A C 1
ATOM 820 O O . LEU A 1 104 ? 3.708 9.464 -9.051 1.00 87.94 104 LEU A O 1
ATOM 824 N N . GLN A 1 105 ? 4.362 9.615 -6.907 1.00 83.00 105 GLN A N 1
ATOM 825 C CA . GLN A 1 105 ? 5.610 10.337 -7.177 1.00 83.00 105 GLN A CA 1
ATOM 826 C C . GLN A 1 105 ? 6.647 9.481 -7.916 1.00 83.00 105 GLN A C 1
ATOM 828 O O . GLN A 1 105 ? 7.499 10.029 -8.613 1.00 83.00 105 GLN A O 1
ATOM 833 N N . ALA A 1 106 ? 6.568 8.154 -7.793 1.00 80.94 106 ALA A N 1
ATOM 834 C CA . ALA A 1 106 ? 7.448 7.211 -8.478 1.00 80.94 106 ALA A CA 1
ATOM 835 C C . ALA A 1 106 ? 7.102 6.988 -9.965 1.00 80.94 106 ALA A C 1
ATOM 837 O O . ALA A 1 106 ? 7.844 6.295 -10.660 1.00 80.94 106 ALA A O 1
ATOM 838 N N . LEU A 1 107 ? 5.992 7.542 -10.470 1.00 82.81 107 LEU A N 1
ATOM 839 C CA . LEU A 1 107 ? 5.587 7.370 -11.866 1.00 82.81 107 LEU A CA 1
ATOM 840 C C . LEU A 1 107 ? 6.508 8.116 -12.841 1.00 82.81 107 LEU A C 1
ATOM 842 O O . LEU A 1 107 ? 6.727 9.323 -12.714 1.00 82.81 107 LEU A O 1
ATOM 846 N N . ASP A 1 108 ? 6.951 7.427 -13.895 1.00 80.81 108 ASP A N 1
ATOM 847 C CA . ASP A 1 108 ? 7.572 8.065 -15.053 1.00 80.81 108 ASP A CA 1
ATOM 848 C C . ASP A 1 108 ? 6.536 8.432 -16.126 1.00 80.81 108 ASP A C 1
ATOM 850 O O . ASP A 1 108 ? 6.081 7.600 -16.913 1.00 80.81 108 ASP A O 1
ATOM 854 N N . PHE A 1 109 ? 6.219 9.726 -16.202 1.00 83.94 109 PHE A N 1
ATOM 855 C CA . PHE A 1 109 ? 5.301 10.306 -17.187 1.00 83.94 109 PHE A CA 1
ATOM 856 C C . PHE A 1 109 ? 5.838 10.347 -18.624 1.00 83.94 109 PHE A C 1
ATOM 858 O O . PHE A 1 109 ? 5.135 10.823 -19.514 1.00 83.94 109 PHE A O 1
ATOM 865 N N . SER A 1 110 ? 7.051 9.848 -18.884 1.00 85.44 110 SER A N 1
ATOM 866 C CA . SER A 1 110 ? 7.488 9.575 -20.258 1.00 85.44 110 SER A CA 1
ATOM 867 C C . SER A 1 110 ? 6.684 8.439 -20.916 1.00 85.44 110 SER A C 1
ATOM 869 O O . SER A 1 110 ? 6.602 8.380 -22.143 1.00 85.44 110 SER A O 1
ATOM 871 N N . TYR A 1 111 ? 6.024 7.590 -20.115 1.00 81.62 111 TYR A N 1
ATOM 872 C CA . TYR A 1 111 ? 5.162 6.503 -20.576 1.00 81.62 111 TYR A CA 1
ATOM 873 C C . TYR A 1 111 ? 3.682 6.884 -20.478 1.00 81.62 111 TYR A C 1
ATOM 875 O O . TYR A 1 111 ? 3.197 7.307 -19.429 1.00 81.62 111 TYR A O 1
ATOM 883 N N . GLU A 1 112 ? 2.917 6.645 -21.547 1.00 84.69 112 GLU A N 1
ATOM 884 C CA . GLU A 1 112 ? 1.470 6.923 -21.590 1.00 84.69 112 GLU A CA 1
ATOM 885 C C . GLU A 1 112 ? 0.694 6.187 -20.482 1.00 84.69 112 GLU A C 1
ATOM 887 O O . GLU A 1 112 ? -0.293 6.691 -19.939 1.00 84.69 112 GLU A O 1
ATOM 892 N N . LEU A 1 113 ? 1.183 5.010 -20.086 1.00 82.44 113 LEU A N 1
ATOM 893 C CA . LEU A 1 113 ? 0.591 4.195 -19.031 1.00 82.44 113 LEU A CA 1
ATOM 894 C C . LEU A 1 113 ? 0.631 4.880 -17.645 1.00 82.44 113 LEU A C 1
ATOM 896 O O . LEU A 1 113 ? -0.169 4.529 -16.777 1.00 82.44 113 LEU A O 1
ATOM 900 N N . ALA A 1 114 ? 1.475 5.900 -17.440 1.00 86.62 114 ALA A N 1
ATOM 901 C CA . ALA A 1 114 ? 1.583 6.615 -16.166 1.00 86.62 114 ALA A CA 1
ATOM 902 C C . ALA A 1 114 ? 0.352 7.478 -15.859 1.00 86.62 114 ALA A C 1
ATOM 904 O O . ALA A 1 114 ? 0.055 7.767 -14.702 1.00 86.62 114 ALA A O 1
ATOM 905 N N . TYR A 1 115 ? -0.420 7.870 -16.871 1.00 92.25 115 TYR A N 1
ATOM 906 C CA . TYR A 1 115 ? -1.633 8.663 -16.676 1.00 92.25 115 TYR A CA 1
ATOM 907 C C . TYR A 1 115 ? -2.815 7.867 -16.084 1.00 92.25 115 TYR A C 1
ATOM 909 O O . TYR A 1 115 ? -3.434 8.366 -15.139 1.00 92.25 115 TYR A O 1
ATOM 917 N N . PRO A 1 116 ? -3.189 6.669 -16.586 1.00 94.06 116 PRO A N 1
ATOM 918 C CA . PRO A 1 116 ? -4.230 5.845 -15.959 1.00 94.06 116 PRO A CA 1
ATOM 919 C C . PRO A 1 116 ? -3.844 5.368 -14.554 1.00 94.06 116 PRO A C 1
ATOM 921 O O . PRO A 1 116 ? -4.581 5.660 -13.617 1.00 94.06 116 PRO A O 1
ATOM 924 N N . LEU A 1 117 ? -2.677 4.732 -14.410 1.00 93.12 117 LEU A N 1
ATOM 925 C CA . LEU A 1 117 ? -1.644 5.192 -13.491 1.00 93.12 117 LEU A CA 1
ATOM 926 C C . LEU A 1 117 ? -2.032 6.044 -12.265 1.00 93.12 117 LEU A C 1
ATOM 928 O O . LEU A 1 117 ? -2.672 5.644 -11.292 1.00 93.12 117 LEU A O 1
ATOM 932 N N . MET A 1 118 ? -1.640 7.306 -12.418 1.00 95.38 118 MET A N 1
ATOM 933 C CA . MET A 1 118 ? -1.931 8.454 -11.580 1.00 95.38 118 MET A CA 1
ATOM 934 C C . MET A 1 118 ? -3.409 8.577 -11.206 1.00 95.38 118 MET A C 1
ATOM 936 O O . MET A 1 118 ? -3.718 8.845 -10.047 1.00 95.38 118 MET A O 1
ATOM 940 N N . ARG A 1 119 ? -4.341 8.399 -12.155 1.00 97.19 119 ARG A N 1
ATOM 941 C CA . ARG A 1 119 ? -5.779 8.540 -11.862 1.00 97.19 119 ARG A CA 1
ATOM 942 C C . ARG A 1 119 ? -6.253 7.516 -10.833 1.00 97.19 119 ARG A C 1
ATOM 944 O O . ARG A 1 119 ? -7.046 7.877 -9.965 1.00 97.19 119 ARG A O 1
ATOM 951 N N . LEU A 1 120 ? -5.763 6.277 -10.908 1.00 97.12 120 LEU A N 1
ATOM 952 C CA . LEU A 1 120 ? -6.077 5.249 -9.917 1.00 97.12 120 LEU A CA 1
ATOM 953 C C . LEU A 1 120 ? -5.517 5.613 -8.542 1.00 97.12 120 LEU A C 1
ATOM 955 O O . LEU A 1 120 ? -6.257 5.544 -7.567 1.00 97.12 120 LEU A O 1
ATOM 959 N N . TYR A 1 121 ? -4.266 6.066 -8.451 1.00 97.00 121 TYR A N 1
ATOM 960 C CA . TYR A 1 121 ? -3.692 6.474 -7.163 1.00 97.00 121 TYR A CA 1
ATOM 961 C C . TYR A 1 121 ? -4.415 7.676 -6.543 1.00 97.00 121 TYR A C 1
ATOM 963 O O . TYR A 1 121 ? -4.729 7.650 -5.356 1.00 97.00 121 TYR A O 1
ATOM 971 N N . ILE A 1 122 ? -4.774 8.690 -7.340 1.00 97.81 122 ILE A N 1
ATOM 972 C CA . ILE A 1 122 ? -5.581 9.831 -6.871 1.00 97.81 122 ILE A CA 1
ATOM 973 C C . ILE A 1 122 ? -6.938 9.354 -6.341 1.00 97.81 122 ILE A C 1
ATOM 975 O O . ILE A 1 122 ? -7.390 9.807 -5.287 1.00 97.81 122 ILE A O 1
ATOM 979 N N . PHE A 1 123 ? -7.591 8.435 -7.056 1.00 98.00 123 PHE A N 1
ATOM 980 C CA . PHE A 1 123 ? -8.858 7.856 -6.621 1.00 98.00 123 PHE A CA 1
ATOM 981 C C . PHE A 1 123 ? -8.709 7.089 -5.300 1.00 98.00 123 PHE A C 1
ATOM 983 O O . PHE A 1 123 ? -9.465 7.342 -4.366 1.00 98.00 123 PHE A O 1
ATOM 990 N N . VAL A 1 124 ? -7.704 6.216 -5.190 1.00 98.38 124 VAL A N 1
ATOM 991 C CA . VAL A 1 124 ? -7.407 5.449 -3.970 1.00 98.38 124 VAL A CA 1
ATOM 992 C C . VAL A 1 124 ? -7.164 6.380 -2.778 1.00 98.38 124 VAL A C 1
ATOM 994 O O . VAL A 1 124 ? -7.777 6.201 -1.728 1.00 98.38 124 VAL A O 1
ATOM 997 N N . ASN A 1 125 ? -6.342 7.418 -2.945 1.00 97.19 125 ASN A N 1
ATOM 998 C CA . ASN A 1 125 ? -6.096 8.418 -1.902 1.00 97.19 125 ASN A CA 1
ATOM 999 C C . ASN A 1 125 ? -7.373 9.120 -1.445 1.00 97.19 125 ASN A C 1
ATOM 1001 O O . ASN A 1 125 ? -7.587 9.327 -0.246 1.00 97.19 125 ASN A O 1
ATOM 1005 N N . ARG A 1 126 ? -8.241 9.479 -2.396 1.00 98.00 126 ARG A N 1
ATOM 1006 C CA . ARG A 1 126 ? -9.533 10.094 -2.097 1.00 98.00 126 ARG A CA 1
ATOM 1007 C C . ARG A 1 126 ? -10.420 9.150 -1.289 1.00 98.00 126 ARG A C 1
ATOM 1009 O O . ARG A 1 126 ? -10.991 9.596 -0.298 1.00 98.00 126 ARG A O 1
ATOM 1016 N N . GLU A 1 127 ? -10.519 7.880 -1.674 1.00 98.31 127 GLU A N 1
ATOM 1017 C CA . GLU A 1 127 ? -11.318 6.881 -0.951 1.00 98.31 127 GLU A CA 1
ATOM 1018 C C . GLU A 1 127 ? -10.830 6.703 0.494 1.00 98.31 127 GLU A C 1
ATOM 1020 O O . GLU A 1 127 ? -11.640 6.745 1.421 1.00 98.31 127 GLU A O 1
ATOM 1025 N N . ILE A 1 128 ? -9.512 6.596 0.706 1.00 98.31 128 ILE A N 1
ATOM 1026 C CA . ILE A 1 128 ? -8.920 6.470 2.049 1.00 98.31 128 ILE A CA 1
ATOM 1027 C C . ILE A 1 128 ? -9.159 7.742 2.876 1.00 98.31 128 ILE A C 1
ATOM 1029 O O . ILE A 1 128 ? -9.564 7.668 4.037 1.00 98.31 128 ILE A O 1
ATOM 1033 N N . SER A 1 129 ? -8.964 8.920 2.282 1.00 96.88 129 SER A N 1
ATOM 1034 C CA . SER A 1 129 ? -9.154 10.204 2.971 1.00 96.88 129 SER A CA 1
ATOM 1035 C C . SER A 1 129 ? -10.613 10.433 3.375 1.00 96.88 129 SER A C 1
ATOM 1037 O O . SER A 1 129 ? -10.896 10.845 4.501 1.00 96.88 129 SER A O 1
ATOM 1039 N N . VAL A 1 130 ? -11.560 10.133 2.478 1.00 97.62 130 VAL A N 1
ATOM 1040 C CA . VAL A 1 130 ? -12.998 10.235 2.763 1.00 97.62 130 VAL A CA 1
ATOM 1041 C C . VAL A 1 130 ? -13.401 9.230 3.837 1.00 97.62 130 VAL A C 1
ATOM 1043 O O . VAL A 1 130 ? -14.119 9.605 4.764 1.00 97.62 130 VAL A O 1
ATOM 1046 N N . ALA A 1 131 ? -12.920 7.987 3.765 1.00 96.88 131 ALA A N 1
ATOM 1047 C CA . ALA A 1 131 ? -13.145 6.973 4.793 1.00 96.88 131 ALA A CA 1
ATOM 1048 C C . ALA A 1 131 ? -12.653 7.434 6.175 1.00 96.88 131 ALA A C 1
ATOM 1050 O O . ALA A 1 131 ? -13.385 7.313 7.160 1.00 96.88 131 ALA A O 1
ATOM 1051 N N . SER A 1 132 ? -11.462 8.040 6.230 1.00 95.81 132 SER A N 1
ATOM 1052 C CA . SER A 1 132 ? -10.871 8.575 7.458 1.00 95.81 132 SER A CA 1
ATOM 1053 C C . SER A 1 132 ? -11.741 9.660 8.098 1.00 95.81 132 SER A C 1
ATOM 1055 O O . SER A 1 132 ? -12.070 9.558 9.276 1.00 95.81 132 SER A O 1
ATOM 1057 N N . VAL A 1 133 ? -12.150 10.677 7.329 1.00 94.88 133 VAL A N 1
ATOM 1058 C CA . VAL A 1 133 ? -12.930 11.817 7.852 1.00 94.88 133 VAL A CA 1
ATOM 1059 C C . VAL A 1 133 ? -14.372 11.421 8.174 1.00 94.88 133 VAL A C 1
ATOM 1061 O O . VAL A 1 133 ? -14.938 11.873 9.166 1.00 94.88 133 VAL A O 1
ATOM 1064 N N . SER A 1 134 ? -14.983 10.575 7.341 1.00 94.88 134 SER A N 1
ATOM 1065 C CA . SER A 1 134 ? -16.377 10.148 7.516 1.00 94.88 134 SER A CA 1
ATOM 1066 C C . SER A 1 134 ? -16.555 8.979 8.487 1.00 94.88 134 SER A C 1
ATOM 1068 O O . SER A 1 134 ? -17.695 8.640 8.803 1.00 94.88 134 SER A O 1
ATOM 1070 N N . ARG A 1 135 ? -15.456 8.371 8.960 1.00 92.25 135 ARG A N 1
ATOM 1071 C CA . ARG A 1 135 ? -15.444 7.183 9.832 1.00 92.25 135 ARG A CA 1
ATOM 1072 C C . ARG A 1 135 ? -16.289 6.042 9.267 1.00 92.25 135 ARG A C 1
ATOM 1074 O O . ARG A 1 135 ? -17.122 5.449 9.954 1.00 92.25 135 ARG A O 1
ATOM 1081 N N . LYS A 1 136 ? -16.056 5.737 7.992 1.00 92.81 136 LYS A N 1
ATOM 1082 C CA . LYS A 1 136 ? -16.665 4.611 7.276 1.00 92.81 136 LYS A CA 1
ATOM 1083 C C . LYS A 1 136 ? -15.580 3.764 6.639 1.00 92.81 136 LYS A C 1
ATOM 1085 O O . LYS A 1 136 ? -14.660 4.298 6.032 1.00 92.81 136 LYS A O 1
ATOM 1090 N N . THR A 1 137 ? -15.708 2.449 6.731 1.00 95.69 137 THR A N 1
ATOM 1091 C CA . THR A 1 137 ? -14.692 1.504 6.246 1.00 95.69 137 THR A CA 1
ATOM 1092 C C . THR A 1 137 ? -14.846 1.137 4.769 1.00 95.69 137 THR A C 1
ATOM 1094 O O . THR A 1 137 ? -13.903 0.628 4.171 1.00 95.69 137 THR A O 1
ATOM 1097 N N . GLU A 1 138 ? -15.990 1.440 4.148 1.00 96.62 138 GLU A N 1
ATOM 1098 C CA . GLU A 1 138 ? -16.296 1.113 2.744 1.00 96.62 138 GLU A CA 1
ATOM 1099 C C . GLU A 1 138 ? -15.209 1.608 1.775 1.00 96.62 138 GLU A C 1
ATOM 1101 O O . GLU A 1 138 ? -14.698 0.832 0.965 1.00 96.62 1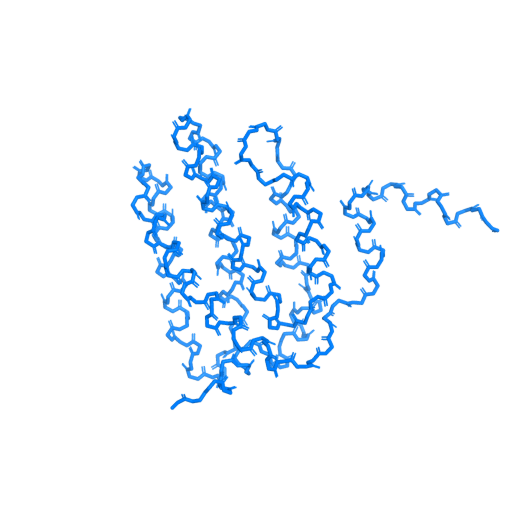38 GLU A O 1
ATOM 1106 N N . GLY A 1 139 ? -14.781 2.869 1.915 1.00 96.38 139 GLY A N 1
ATOM 1107 C CA . GLY A 1 139 ? -13.719 3.444 1.082 1.00 96.38 139 GLY A CA 1
ATOM 1108 C C . GLY A 1 139 ? -12.366 2.743 1.259 1.00 96.38 139 GLY A C 1
ATOM 1109 O O . GLY A 1 139 ? -11.637 2.556 0.287 1.00 96.38 139 GLY A O 1
ATOM 1110 N N . LEU A 1 140 ? -12.050 2.265 2.470 1.00 97.94 140 LEU A N 1
ATOM 1111 C CA . LEU A 1 140 ? -10.827 1.491 2.720 1.00 97.94 140 LEU A CA 1
ATOM 1112 C C . LEU A 1 140 ? -10.859 0.124 2.035 1.00 97.94 140 LEU A C 1
ATOM 1114 O O . LEU A 1 140 ? -9.849 -0.309 1.481 1.00 97.94 140 LEU A O 1
ATOM 1118 N N . LEU A 1 141 ? -12.008 -0.554 2.048 1.00 97.88 141 LEU A N 1
ATOM 1119 C CA . LEU A 1 141 ? -12.169 -1.853 1.393 1.00 97.88 141 LEU A CA 1
ATOM 1120 C C . LEU A 1 141 ? -12.058 -1.726 -0.132 1.00 97.88 141 LEU A C 1
ATOM 1122 O O . LEU A 1 141 ? -11.363 -2.527 -0.762 1.00 97.88 141 LEU A O 1
ATOM 1126 N N . ASN A 1 142 ? -12.663 -0.685 -0.710 1.00 96.75 142 ASN A N 1
ATOM 1127 C CA . ASN A 1 142 ? -12.551 -0.376 -2.137 1.00 96.75 142 ASN A CA 1
ATOM 1128 C C . ASN A 1 142 ? -11.101 -0.073 -2.537 1.00 96.75 142 ASN A C 1
ATOM 1130 O O . ASN A 1 142 ? -10.567 -0.684 -3.466 1.00 96.75 142 ASN A O 1
ATOM 1134 N N . ALA A 1 143 ? -10.447 0.832 -1.801 1.00 97.75 143 ALA A N 1
ATOM 1135 C CA . ALA A 1 143 ? -9.043 1.178 -1.997 1.00 97.75 143 ALA A CA 1
ATOM 1136 C C . ALA A 1 143 ? -8.144 -0.065 -1.942 1.00 97.75 143 ALA A C 1
ATOM 1138 O O . ALA A 1 143 ? -7.325 -0.283 -2.836 1.00 97.75 143 ALA A O 1
ATOM 1139 N N . ARG A 1 144 ? -8.345 -0.926 -0.937 1.00 98.00 144 ARG A N 1
ATOM 1140 C CA . ARG A 1 144 ? -7.590 -2.172 -0.775 1.00 98.00 144 ARG A CA 1
ATOM 1141 C C . ARG A 1 144 ? -7.759 -3.121 -1.962 1.00 98.00 144 ARG A C 1
ATOM 1143 O O . ARG A 1 144 ? -6.766 -3.679 -2.417 1.00 98.00 144 ARG A O 1
ATOM 1150 N N . GLY A 1 145 ? -8.973 -3.294 -2.487 1.00 97.56 145 GLY A N 1
ATOM 1151 C CA . GLY A 1 145 ? -9.212 -4.154 -3.653 1.00 97.56 145 GLY A CA 1
ATOM 1152 C C . GLY A 1 145 ? -8.453 -3.695 -4.906 1.00 97.56 145 GLY A C 1
ATOM 1153 O O . GLY A 1 145 ? -7.858 -4.512 -5.614 1.00 97.56 145 GLY A O 1
ATOM 1154 N N . ILE A 1 146 ? -8.411 -2.379 -5.142 1.00 97.56 146 ILE A N 1
ATOM 1155 C CA . ILE A 1 146 ? -7.642 -1.783 -6.244 1.00 97.56 146 ILE A CA 1
ATOM 1156 C C . ILE A 1 146 ? -6.142 -2.001 -6.027 1.00 97.56 146 ILE A C 1
ATOM 1158 O O . ILE A 1 146 ? -5.453 -2.463 -6.936 1.00 97.56 146 ILE A O 1
ATOM 1162 N N . LEU A 1 147 ? -5.643 -1.712 -4.821 1.00 97.06 147 LEU A N 1
ATOM 1163 C CA . LEU A 1 147 ? -4.226 -1.848 -4.482 1.00 97.06 147 LEU A CA 1
ATOM 1164 C C . LEU A 1 147 ? -3.731 -3.293 -4.610 1.00 97.06 147 LEU A C 1
ATOM 1166 O O . LEU A 1 147 ? -2.657 -3.492 -5.162 1.00 97.06 147 LEU A O 1
ATOM 1170 N N . ILE A 1 148 ? -4.509 -4.294 -4.183 1.00 97.62 148 ILE A N 1
ATOM 1171 C CA . ILE A 1 148 ? -4.153 -5.717 -4.347 1.00 97.62 148 ILE A CA 1
ATOM 1172 C C . ILE A 1 148 ? -4.047 -6.083 -5.831 1.00 97.62 148 ILE A C 1
ATOM 1174 O O . ILE A 1 148 ? -3.067 -6.691 -6.254 1.00 97.62 148 ILE A O 1
ATOM 1178 N N . SER A 1 149 ? -5.019 -5.657 -6.640 1.00 96.75 149 SER A N 1
ATOM 1179 C CA . SER A 1 149 ? -5.021 -5.948 -8.080 1.00 96.75 149 SER A CA 1
ATOM 1180 C C . SER A 1 149 ? -3.800 -5.343 -8.782 1.00 96.75 149 SER A C 1
ATOM 1182 O O . SER A 1 149 ? -3.173 -5.985 -9.625 1.00 96.75 149 SER A O 1
ATOM 1184 N N . LEU A 1 150 ? -3.436 -4.108 -8.418 1.00 95.56 150 LEU A N 1
ATOM 1185 C CA . LEU A 1 150 ? -2.234 -3.450 -8.925 1.00 95.56 150 LEU A CA 1
ATOM 1186 C C . LEU A 1 150 ? -0.966 -4.148 -8.432 1.00 95.56 150 LEU A C 1
ATOM 1188 O O . LEU A 1 150 ? -0.090 -4.456 -9.237 1.00 95.56 150 LEU A O 1
ATOM 1192 N N . ARG A 1 151 ? -0.887 -4.450 -7.135 1.00 96.44 151 ARG A N 1
ATOM 1193 C CA . ARG A 1 151 ? 0.229 -5.167 -6.515 1.00 96.44 151 ARG A CA 1
ATOM 1194 C C . ARG A 1 151 ? 0.533 -6.468 -7.245 1.00 96.44 151 ARG A C 1
ATOM 1196 O O . ARG A 1 151 ? 1.695 -6.727 -7.543 1.00 96.44 151 ARG A O 1
ATOM 1203 N N . ASP A 1 152 ? -0.485 -7.259 -7.570 1.00 96.38 152 ASP A N 1
ATOM 1204 C CA . ASP A 1 152 ? -0.304 -8.533 -8.269 1.00 96.38 152 ASP A CA 1
ATOM 1205 C C . ASP A 1 152 ? 0.198 -8.334 -9.704 1.00 96.38 152 ASP A C 1
ATOM 1207 O O . ASP A 1 152 ? 1.115 -9.032 -10.142 1.00 96.38 152 ASP A O 1
ATOM 1211 N N . ALA A 1 153 ? -0.311 -7.323 -10.414 1.00 93.00 153 ALA A N 1
ATOM 1212 C CA . ALA A 1 153 ? 0.194 -6.966 -11.739 1.00 93.00 153 ALA A CA 1
ATOM 1213 C C . ALA A 1 153 ? 1.671 -6.522 -11.701 1.00 93.00 153 ALA A C 1
ATOM 1215 O O . ALA A 1 153 ? 2.469 -6.946 -12.542 1.00 93.00 153 ALA A O 1
ATOM 1216 N N . PHE A 1 154 ? 2.056 -5.709 -10.712 1.00 90.88 154 PHE A N 1
ATOM 1217 C CA . PHE A 1 154 ? 3.445 -5.285 -10.512 1.00 90.88 154 PHE A CA 1
ATOM 1218 C C . PHE A 1 154 ? 4.347 -6.427 -10.038 1.00 90.88 154 PHE A C 1
ATOM 1220 O O . PHE A 1 154 ? 5.498 -6.491 -10.459 1.00 90.88 154 PHE A O 1
ATOM 1227 N N . ALA A 1 155 ? 3.839 -7.371 -9.243 1.00 93.50 155 ALA A N 1
ATOM 1228 C CA . ALA A 1 155 ? 4.590 -8.554 -8.835 1.00 93.50 155 ALA A CA 1
ATOM 1229 C C . ALA A 1 155 ? 4.947 -9.443 -10.037 1.00 93.50 155 ALA A C 1
ATOM 1231 O O . ALA A 1 155 ? 6.078 -9.916 -10.140 1.00 93.50 155 ALA A O 1
ATOM 1232 N N . GLU A 1 156 ? 4.028 -9.628 -10.990 1.00 91.56 156 GLU A N 1
ATOM 1233 C CA . GLU A 1 156 ? 4.331 -10.341 -12.240 1.00 91.56 156 GLU A CA 1
ATOM 1234 C C . GLU A 1 156 ? 5.348 -9.600 -13.121 1.00 91.56 156 GLU A C 1
ATOM 1236 O O . GLU A 1 156 ? 6.155 -10.235 -13.807 1.00 91.56 156 GLU A O 1
ATOM 1241 N N . ALA A 1 157 ? 5.340 -8.264 -13.102 1.00 85.88 157 ALA A N 1
ATOM 1242 C CA . ALA A 1 157 ? 6.349 -7.462 -13.789 1.00 85.88 157 ALA A CA 1
ATOM 1243 C C . ALA A 1 157 ? 7.728 -7.579 -13.110 1.00 85.88 157 ALA A C 1
ATOM 1245 O O . ALA A 1 157 ? 8.724 -7.808 -13.798 1.00 85.88 157 ALA A O 1
ATOM 1246 N N . ALA A 1 158 ? 7.778 -7.513 -11.775 1.00 87.25 158 ALA A N 1
ATOM 1247 C CA . ALA A 1 158 ? 9.003 -7.592 -10.980 1.00 87.25 158 ALA A CA 1
ATOM 1248 C C . ALA A 1 158 ? 9.747 -8.925 -11.161 1.00 87.25 158 ALA A C 1
ATOM 1250 O O . ALA A 1 158 ? 10.969 -8.931 -11.245 1.00 87.25 158 ALA A O 1
ATOM 1251 N N . LYS A 1 159 ? 9.036 -10.049 -11.352 1.00 89.31 159 LYS A N 1
ATOM 1252 C CA . LYS A 1 159 ? 9.653 -11.359 -11.665 1.00 89.31 159 LYS A CA 1
ATOM 1253 C C . LYS A 1 159 ? 10.538 -11.350 -12.916 1.00 89.31 159 LYS A C 1
ATOM 1255 O O . LYS A 1 159 ? 11.387 -12.222 -13.078 1.00 89.31 159 LYS A O 1
ATOM 1260 N N . LYS A 1 160 ? 10.294 -10.418 -13.840 1.00 86.56 160 LYS A N 1
ATOM 1261 C CA . LYS A 1 160 ? 11.045 -10.272 -15.097 1.00 86.56 160 LYS A CA 1
ATOM 1262 C C . LYS A 1 160 ? 12.128 -9.199 -14.996 1.00 86.56 160 LYS A C 1
ATOM 1264 O O . LYS A 1 160 ? 12.831 -8.954 -15.979 1.00 86.56 160 LYS A O 1
ATOM 1269 N N . ASP A 1 161 ? 12.244 -8.546 -13.843 1.00 83.44 161 ASP A N 1
ATOM 1270 C CA . ASP A 1 161 ? 13.237 -7.523 -13.593 1.00 83.44 161 ASP A CA 1
ATOM 1271 C C . ASP A 1 161 ? 14.460 -8.114 -12.894 1.00 83.44 161 ASP A C 1
ATOM 1273 O O . ASP A 1 161 ? 14.425 -8.485 -11.726 1.00 83.44 161 ASP A O 1
ATOM 1277 N N . SER A 1 162 ? 15.558 -8.208 -13.638 1.00 85.88 162 SER A N 1
ATOM 1278 C CA . SER A 1 162 ? 16.842 -8.720 -13.156 1.00 85.88 162 SER A CA 1
ATOM 1279 C C . SER A 1 162 ? 17.829 -7.603 -12.801 1.00 85.88 162 SER A C 1
ATOM 1281 O O . SER A 1 162 ? 19.035 -7.849 -12.768 1.00 85.88 162 SER A O 1
ATOM 1283 N N . SER A 1 163 ? 17.358 -6.359 -12.638 1.00 82.94 163 SER A N 1
ATOM 1284 C CA . SER A 1 163 ? 18.216 -5.247 -12.217 1.00 82.94 163 SER A CA 1
ATOM 1285 C C . SER A 1 163 ? 18.771 -5.471 -10.809 1.00 82.94 163 SER A C 1
ATOM 1287 O O . SER A 1 163 ? 18.160 -6.167 -9.996 1.00 82.94 163 SER A O 1
ATOM 1289 N N . ALA A 1 164 ? 19.928 -4.873 -10.527 1.00 81.62 164 ALA A N 1
ATOM 1290 C CA . ALA A 1 164 ? 20.552 -4.952 -9.213 1.00 81.62 164 ALA A CA 1
ATOM 1291 C C . ALA A 1 164 ? 19.690 -4.271 -8.127 1.00 81.62 164 ALA A C 1
ATOM 1293 O O . ALA A 1 164 ? 18.892 -3.382 -8.444 1.00 81.62 164 ALA A O 1
ATOM 1294 N N . PRO A 1 165 ? 19.867 -4.650 -6.849 1.00 82.56 165 PRO A N 1
ATOM 1295 C CA . PRO A 1 165 ? 19.255 -3.945 -5.730 1.00 82.56 165 PRO A CA 1
ATOM 1296 C C . PRO A 1 165 ? 19.578 -2.453 -5.756 1.00 82.56 165 PRO A C 1
ATOM 1298 O O . PRO A 1 165 ? 20.696 -2.059 -6.094 1.00 82.56 165 PRO A O 1
ATOM 1301 N N . VAL A 1 166 ? 18.607 -1.625 -5.369 1.00 76.56 166 VAL A N 1
ATOM 1302 C CA . VAL A 1 166 ? 18.782 -0.166 -5.435 1.00 76.56 166 VAL A CA 1
ATOM 1303 C C . VAL A 1 166 ? 19.646 0.353 -4.284 1.00 76.56 166 VAL A C 1
ATOM 1305 O O . VAL A 1 166 ? 20.398 1.315 -4.436 1.00 76.56 166 VAL A O 1
ATOM 1308 N N . MET A 1 167 ? 19.549 -0.273 -3.110 1.00 70.94 167 MET A N 1
ATOM 1309 C CA . MET A 1 167 ? 20.320 0.142 -1.942 1.00 70.94 167 MET A CA 1
ATOM 1310 C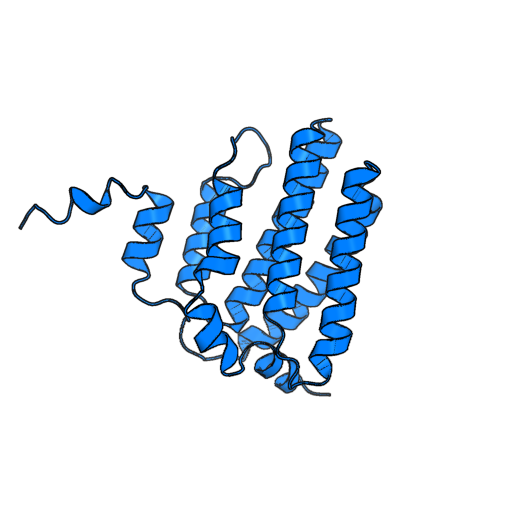 C . MET A 1 167 ? 21.759 -0.381 -1.981 1.00 70.94 167 MET A C 1
ATOM 1312 O O . MET A 1 167 ? 22.022 -1.541 -2.287 1.00 70.94 167 MET A O 1
ATOM 1316 N N . THR A 1 168 ? 22.690 0.479 -1.567 1.00 71.31 168 THR A N 1
ATOM 1317 C CA . THR A 1 168 ? 24.073 0.116 -1.228 1.00 71.31 168 THR A CA 1
ATOM 1318 C C . THR A 1 168 ? 24.260 0.166 0.294 1.00 71.31 168 THR A C 1
ATOM 1320 O O . THR A 1 168 ? 23.462 0.779 1.003 1.00 71.31 168 THR A O 1
ATOM 1323 N N . ASN A 1 169 ? 25.302 -0.484 0.830 1.00 66.62 169 ASN A N 1
ATOM 1324 C CA . ASN A 1 169 ? 25.593 -0.520 2.277 1.00 66.62 169 ASN A CA 1
ATOM 1325 C C . ASN A 1 169 ? 24.442 -1.062 3.159 1.00 66.62 169 ASN A C 1
ATOM 1327 O O . ASN A 1 169 ? 24.265 -0.655 4.310 1.00 66.62 169 ASN A O 1
ATOM 1331 N N . THR A 1 170 ? 23.690 -2.030 2.631 1.00 67.94 170 THR A N 1
ATOM 1332 C CA . THR A 1 170 ? 22.525 -2.705 3.229 1.00 67.94 170 THR A CA 1
ATOM 1333 C C . THR A 1 170 ? 22.703 -3.103 4.701 1.00 67.94 170 THR A C 1
ATOM 1335 O O . THR A 1 170 ? 21.787 -2.913 5.496 1.00 67.94 170 THR A O 1
ATOM 1338 N N . GLN A 1 171 ? 23.879 -3.607 5.101 1.00 64.44 171 GLN A N 1
ATOM 1339 C CA . GLN A 1 171 ? 24.137 -4.049 6.481 1.00 64.44 171 GLN A CA 1
ATOM 1340 C C . GLN A 1 171 ? 24.077 -2.899 7.498 1.00 64.44 171 GLN A C 1
ATOM 1342 O O . GLN A 1 171 ? 23.453 -3.043 8.549 1.00 64.44 171 GLN A O 1
ATOM 1347 N N . ALA A 1 172 ? 24.672 -1.747 7.176 1.00 65.69 172 ALA A N 1
ATOM 1348 C CA . ALA A 1 172 ? 24.659 -0.573 8.049 1.00 65.69 172 ALA A CA 1
ATOM 1349 C C . ALA A 1 172 ? 23.255 0.047 8.137 1.00 65.69 172 ALA A C 1
ATOM 1351 O O . ALA A 1 172 ? 22.821 0.460 9.213 1.00 65.69 172 ALA A O 1
ATOM 1352 N N . VAL A 1 173 ? 22.530 0.062 7.012 1.00 66.19 173 VAL A N 1
ATOM 1353 C CA . VAL A 1 173 ? 21.140 0.532 6.939 1.00 66.19 173 VAL A CA 1
ATOM 1354 C C . VAL A 1 173 ? 20.237 -0.353 7.794 1.00 66.19 173 VAL A C 1
ATOM 1356 O O . VAL A 1 173 ? 19.550 0.158 8.673 1.00 66.19 173 VAL A O 1
ATOM 1359 N N . TYR A 1 174 ? 20.290 -1.673 7.604 1.00 66.56 174 TYR A N 1
ATOM 1360 C CA . TYR A 1 174 ? 19.511 -2.624 8.391 1.00 66.56 174 TYR A CA 1
ATOM 1361 C C . TYR A 1 174 ? 19.813 -2.473 9.885 1.00 66.56 174 TYR A C 1
ATOM 1363 O O . TYR A 1 174 ? 18.906 -2.208 10.671 1.00 66.56 174 TYR A O 1
ATOM 1371 N N . ALA A 1 175 ? 21.091 -2.523 10.271 1.00 65.62 175 ALA A N 1
ATOM 1372 C CA . ALA A 1 175 ? 21.490 -2.464 11.671 1.00 65.62 175 ALA A CA 1
ATOM 1373 C C . ALA A 1 175 ? 21.082 -1.150 12.363 1.00 65.62 175 ALA A C 1
ATOM 1375 O O . ALA A 1 175 ? 20.563 -1.177 13.481 1.00 65.62 175 ALA A 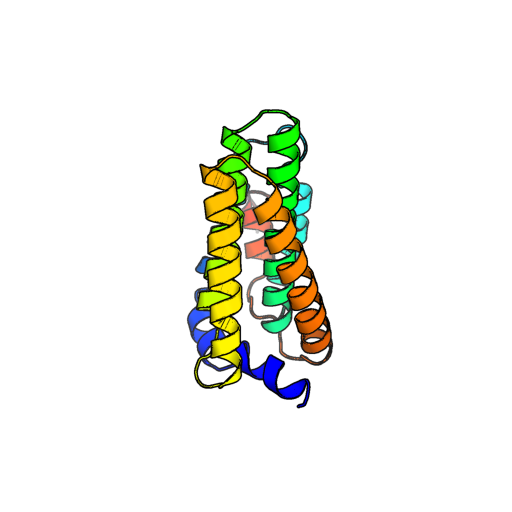O 1
ATOM 1376 N N . GLY A 1 176 ? 21.238 -0.004 11.691 1.00 67.56 176 GLY A N 1
ATOM 1377 C CA . GLY A 1 176 ? 20.849 1.300 12.235 1.00 67.56 176 GLY A CA 1
ATOM 1378 C C . GLY A 1 176 ? 19.344 1.439 12.491 1.00 67.56 176 GLY A C 1
ATOM 1379 O O . GLY A 1 176 ? 18.942 2.179 13.391 1.00 67.56 176 GLY A O 1
ATOM 1380 N N . LEU A 1 177 ? 18.514 0.709 11.742 1.00 64.06 177 LEU A N 1
ATOM 1381 C CA . LEU A 1 177 ? 17.053 0.731 11.860 1.00 64.06 177 LEU A CA 1
ATOM 1382 C C . LEU A 1 177 ? 16.523 -0.311 12.837 1.00 64.06 177 LEU A C 1
ATOM 1384 O O . LEU A 1 177 ? 15.590 -0.035 13.587 1.00 64.06 177 LEU A O 1
ATOM 1388 N N . THR A 1 178 ? 17.098 -1.515 12.827 1.00 62.88 178 THR A N 1
ATOM 1389 C CA . THR A 1 178 ? 16.600 -2.630 13.636 1.00 62.88 178 THR A CA 1
ATOM 1390 C C . THR A 1 178 ? 17.122 -2.602 15.064 1.00 62.88 178 THR A C 1
ATOM 1392 O O . THR A 1 178 ? 16.440 -3.106 15.959 1.00 62.88 178 THR A O 1
ATOM 1395 N N . TYR A 1 179 ? 18.300 -2.013 15.281 1.00 59.28 179 TYR A N 1
ATOM 1396 C CA . TYR A 1 179 ? 18.960 -1.938 16.589 1.00 59.28 179 TYR A CA 1
ATOM 1397 C C . TYR A 1 179 ? 19.146 -0.502 17.104 1.00 59.28 179 TYR A C 1
ATOM 1399 O O . TYR A 1 179 ? 19.484 -0.299 18.269 1.00 59.28 179 TYR A O 1
ATOM 1407 N N . GLY A 1 180 ? 18.836 0.503 16.280 1.00 56.25 180 GLY A N 1
ATOM 1408 C CA . GLY A 1 180 ? 18.921 1.913 16.646 1.00 56.25 180 GLY A CA 1
ATOM 1409 C C . GLY A 1 180 ? 20.319 2.502 16.447 1.00 56.25 180 GLY A C 1
ATOM 1410 O O . GLY A 1 180 ? 21.348 1.850 16.611 1.00 56.25 180 GLY A O 1
ATOM 1411 N N . ARG A 1 181 ? 20.346 3.794 16.106 1.00 49.31 181 ARG A N 1
ATOM 1412 C CA . ARG A 1 181 ? 21.536 4.541 15.661 1.00 49.31 181 ARG A CA 1
ATOM 1413 C C . ARG A 1 181 ? 22.711 4.557 16.658 1.00 49.31 181 ARG A C 1
ATOM 1415 O O . ARG A 1 181 ? 23.833 4.798 16.231 1.00 49.31 181 ARG A O 1
ATOM 1422 N N . ASN A 1 182 ? 22.477 4.281 17.946 1.00 48.50 182 ASN A N 1
ATOM 1423 C CA . ASN A 1 182 ? 23.509 4.328 18.993 1.00 48.50 182 ASN A CA 1
ATOM 1424 C C . ASN A 1 182 ? 24.332 3.037 19.158 1.00 48.50 182 ASN A C 1
ATOM 1426 O O . ASN A 1 182 ? 25.417 3.117 19.719 1.00 48.50 182 ASN A O 1
ATOM 1430 N N . GLN A 1 183 ? 23.881 1.870 18.677 1.00 45.59 183 GLN A N 1
ATOM 1431 C CA . GLN A 1 183 ? 24.628 0.609 18.875 1.00 45.59 183 GLN A CA 1
ATOM 1432 C C . GLN A 1 183 ? 25.774 0.405 17.869 1.00 45.59 183 GLN A C 1
ATOM 1434 O O . GLN A 1 183 ? 26.711 -0.348 18.125 1.00 45.59 183 GLN A O 1
ATOM 1439 N N . LEU A 1 184 ? 25.734 1.106 16.732 1.00 44.38 184 LEU A N 1
ATOM 1440 C CA . LEU A 1 184 ? 26.775 1.025 15.702 1.00 44.38 184 LEU A CA 1
ATOM 1441 C C . LEU A 1 184 ? 28.092 1.694 16.122 1.00 44.38 184 LEU A C 1
ATOM 1443 O O . LEU A 1 184 ? 29.130 1.381 15.556 1.00 44.38 184 LEU A O 1
ATOM 1447 N N . ASN A 1 185 ? 28.071 2.601 17.104 1.00 44.44 185 ASN A N 1
ATOM 1448 C CA . ASN A 1 185 ? 29.269 3.342 17.508 1.00 44.44 185 ASN A CA 1
ATOM 1449 C C . ASN A 1 185 ? 30.132 2.599 18.544 1.00 44.44 185 ASN A C 1
ATOM 1451 O O . ASN A 1 185 ? 31.274 2.986 18.767 1.00 44.44 185 ASN A O 1
ATOM 1455 N N . GLU A 1 186 ? 29.610 1.542 19.175 1.00 46.03 186 GLU A N 1
ATOM 1456 C CA . GLU A 1 186 ? 30.363 0.744 20.157 1.00 46.03 186 GLU A CA 1
ATOM 1457 C C . GLU A 1 186 ? 31.130 -0.419 19.513 1.00 46.03 186 GLU A C 1
ATOM 1459 O O . GLU A 1 186 ? 32.136 -0.860 20.053 1.00 46.03 186 GLU A O 1
ATOM 1464 N N . SER A 1 187 ? 30.712 -0.883 18.332 1.00 41.97 187 SER A N 1
ATOM 1465 C CA . SER A 1 187 ? 31.312 -2.041 17.649 1.00 41.97 187 SER A CA 1
ATOM 1466 C C . SER A 1 187 ? 32.429 -1.687 16.657 1.00 41.97 187 SER A C 1
ATOM 1468 O O . SER A 1 187 ? 33.095 -2.585 16.153 1.00 41.97 187 SER A O 1
ATOM 1470 N N . ILE A 1 188 ? 32.656 -0.397 16.381 1.00 45.59 188 ILE A N 1
ATOM 1471 C CA . ILE A 1 188 ? 33.706 0.079 15.455 1.00 45.59 188 ILE A CA 1
ATOM 1472 C C . ILE A 1 188 ? 34.983 0.502 16.214 1.00 45.59 188 ILE A C 1
ATOM 1474 O O . ILE A 1 188 ? 36.027 0.690 15.602 1.00 45.59 188 ILE A O 1
ATOM 1478 N N . ASN A 1 189 ? 34.933 0.594 17.548 1.00 44.94 189 ASN A N 1
ATOM 1479 C CA . ASN A 1 189 ? 36.068 1.011 18.384 1.00 44.94 189 ASN A CA 1
ATOM 1480 C C . ASN A 1 189 ? 36.829 -0.148 19.055 1.00 44.94 189 ASN A C 1
ATOM 1482 O O . ASN A 1 189 ? 37.644 0.113 19.935 1.00 44.94 189 ASN A O 1
ATOM 1486 N N . ASP A 1 190 ? 36.589 -1.398 18.652 1.00 45.66 190 ASP A N 1
ATOM 1487 C CA . ASP A 1 190 ? 37.302 -2.569 19.180 1.00 45.66 190 ASP A CA 1
ATOM 1488 C C . ASP A 1 190 ? 38.055 -3.292 18.047 1.00 45.66 190 ASP A C 1
ATOM 1490 O O . ASP A 1 190 ? 37.692 -4.386 17.617 1.00 45.66 190 ASP A O 1
ATOM 1494 N N . THR A 1 191 ? 39.065 -2.626 17.472 1.00 36.81 191 THR A N 1
ATOM 1495 C CA . THR A 1 191 ? 40.201 -3.231 16.742 1.00 36.81 191 THR A CA 1
ATOM 1496 C C . THR A 1 191 ? 41.394 -2.281 16.761 1.00 36.81 191 THR A C 1
ATOM 1498 O O . THR A 1 191 ? 41.192 -1.077 16.482 1.00 36.81 191 THR A O 1
#

Secondary structure (DSSP, 8-state):
--THHHHHHHSSTHHHHHHTTTTTHHHHHHHHHTS---SSSS-HHHHHHHHHHHHH--HHHHHHHHHHHHHHHHHHHHHHHHTT-HHHHHHHHHHHHHHHHHHHHT--TTSTTHHHHHHHHHHHHHHHHHHHHHT-SHHHHHHHHHHHHHHHHHHHHHTT--PPPS-SSHHHHHHHHHT-TTGGGTSSS--

Sequence (191 aa):
MGFSDIRYMVVSSKLDHHISHAGGCFAAFCRAAHHKNEGGKMTKELIKDYTLRITQANASEIVVIVYDITEQYIKDALSSYDKGDYEEFETNCRNACRCVDDLLQALDFSYELAYPLMRLYIFVNREISVASVSRKTEGLLNARGILISLRDAFAEAAKKDSSAPVMTNTQAVYAGLTYGRNQLNESINDT

Radius of gyration: 17.44 Å; chains: 1; bounding box: 57×23×46 Å

pLDDT: mean 75.39, std 22.5, range [28.91, 98.38]

Foldseek 3Di:
DDLVLLLCFLPPPVCLVCCVCVVQLVVLLLVLCPDDDDDLGCDLVVSLVLLLQQLFDARLSVLLSLLVLLLSLLRSLVVCLVVVVLVSNLSSLVSSLSSLVVQLVSGDPVGPVCVVVNVLSVQLNVLSNCCSVVVHSPSSVVSNVSSVVVSVSSVVSRVVDPDGRSDDPSVLSSCCRSVNVPVVVVVVPPD